Protein AF-A0A0F9S4P2-F1 (afdb_monomer_lite)

pLDDT: mean 74.53, std 22.03, range [24.47, 94.19]

Radius of gyration: 30.93 Å; chains: 1; bounding box: 68×86×77 Å

Organism: NCBI:txid412755

Structure (mmCIF, N/CA/C/O backbone):
data_AF-A0A0F9S4P2-F1
#
_entry.id   AF-A0A0F9S4P2-F1
#
loop_
_atom_site.group_PDB
_atom_site.id
_atom_site.type_symbol
_atom_site.label_atom_id
_atom_site.label_alt_id
_atom_site.label_comp_id
_atom_site.label_asym_id
_atom_site.label_entity_id
_atom_site.label_seq_id
_atom_site.pdbx_PDB_ins_code
_atom_site.Cartn_x
_atom_site.Cartn_y
_atom_site.Cartn_z
_atom_site.occupancy
_atom_site.B_iso_or_equiv
_atom_site.auth_seq_id
_atom_site.auth_comp_id
_atom_site.auth_asym_id
_atom_site.auth_atom_id
_atom_site.pdbx_PDB_model_num
ATOM 1 N N . MET A 1 1 ? 33.472 -1.810 -22.683 1.00 76.12 1 MET A N 1
ATOM 2 C CA . MET A 1 1 ? 32.421 -2.335 -21.795 1.00 76.12 1 MET A CA 1
ATOM 3 C C . MET A 1 1 ? 33.028 -3.253 -20.752 1.00 76.12 1 MET A C 1
ATOM 5 O O . MET A 1 1 ? 33.961 -3.976 -21.086 1.00 76.12 1 MET A O 1
ATOM 9 N N . THR A 1 2 ? 32.524 -3.208 -19.521 1.00 87.00 2 THR A N 1
ATOM 10 C CA . THR A 1 2 ? 32.837 -4.151 -18.434 1.00 87.00 2 THR A CA 1
ATOM 11 C C . THR A 1 2 ? 31.819 -5.300 -18.399 1.00 87.00 2 THR A C 1
ATOM 13 O O . THR A 1 2 ? 30.778 -5.218 -19.050 1.00 87.00 2 THR A O 1
ATOM 16 N N . LEU A 1 3 ? 32.103 -6.370 -17.644 1.00 87.19 3 LEU A N 1
ATOM 17 C CA . LEU A 1 3 ? 31.166 -7.489 -17.455 1.00 87.19 3 LEU A CA 1
ATOM 18 C C . LEU A 1 3 ? 29.847 -7.018 -16.828 1.00 87.19 3 LEU A C 1
ATOM 20 O O . LEU A 1 3 ? 28.785 -7.348 -17.340 1.00 87.19 3 LEU A O 1
ATOM 24 N N . ASP A 1 4 ? 29.919 -6.175 -15.798 1.00 86.31 4 ASP A N 1
ATOM 25 C CA . ASP A 1 4 ? 28.733 -5.638 -15.118 1.00 86.31 4 ASP A CA 1
ATOM 26 C C . ASP A 1 4 ? 27.837 -4.823 -16.057 1.00 86.31 4 ASP A C 1
ATOM 28 O O . ASP A 1 4 ? 26.616 -4.851 -15.946 1.00 86.31 4 ASP A O 1
ATOM 32 N N . GLN A 1 5 ? 28.433 -4.127 -17.030 1.00 86.75 5 GLN A N 1
ATOM 33 C CA . GLN A 1 5 ? 27.669 -3.424 -18.058 1.00 86.75 5 GLN A CA 1
ATOM 34 C C . GLN A 1 5 ? 26.965 -4.399 -19.005 1.00 86.75 5 GLN A C 1
ATOM 36 O O . GLN A 1 5 ? 25.840 -4.123 -19.390 1.00 86.75 5 GLN A O 1
ATOM 41 N N . LEU A 1 6 ? 27.588 -5.525 -19.371 1.00 87.31 6 LEU A N 1
ATOM 42 C CA . LEU A 1 6 ? 26.953 -6.550 -20.210 1.00 87.31 6 LEU A CA 1
ATOM 43 C C . LEU A 1 6 ? 25.830 -7.286 -19.470 1.00 87.31 6 LEU A C 1
ATOM 45 O O . LEU A 1 6 ? 24.792 -7.538 -20.072 1.00 87.31 6 LEU A O 1
ATOM 49 N N . MET A 1 7 ? 26.009 -7.579 -18.177 1.00 87.62 7 MET A N 1
ATOM 50 C CA . MET A 1 7 ? 24.949 -8.156 -17.339 1.00 87.62 7 MET A CA 1
ATOM 51 C C . MET A 1 7 ? 23.752 -7.202 -17.230 1.00 87.62 7 MET A C 1
ATOM 53 O O . MET A 1 7 ? 22.616 -7.627 -17.361 1.00 87.62 7 MET A O 1
ATOM 57 N N . ALA A 1 8 ? 23.975 -5.889 -17.123 1.00 85.25 8 ALA A N 1
ATOM 58 C CA . ALA A 1 8 ? 22.871 -4.925 -17.133 1.00 85.25 8 ALA A CA 1
ATOM 59 C C . ALA A 1 8 ? 22.010 -4.976 -18.414 1.00 85.25 8 ALA A C 1
ATOM 61 O O . ALA A 1 8 ? 20.816 -4.697 -18.347 1.00 85.25 8 ALA A O 1
ATOM 62 N N . PHE A 1 9 ? 22.577 -5.352 -19.569 1.00 85.88 9 PHE A N 1
ATOM 63 C CA . PHE A 1 9 ? 21.808 -5.512 -20.811 1.00 85.88 9 PHE A CA 1
ATOM 64 C C . PHE A 1 9 ? 20.901 -6.745 -20.817 1.00 85.88 9 PHE A C 1
ATOM 66 O O . PHE A 1 9 ? 19.952 -6.772 -21.596 1.00 85.88 9 PHE A O 1
ATOM 73 N N . THR A 1 10 ? 21.139 -7.740 -19.957 1.00 85.50 10 THR A N 1
ATOM 74 C CA . THR A 1 10 ? 20.284 -8.936 -19.894 1.00 85.50 10 THR A CA 1
ATOM 75 C C . THR A 1 10 ? 18.976 -8.704 -19.148 1.00 85.50 10 THR A C 1
ATOM 77 O O . THR A 1 10 ? 18.113 -9.571 -19.206 1.00 85.50 10 THR A O 1
ATOM 80 N N . VAL A 1 11 ? 18.811 -7.547 -18.493 1.00 83.50 11 VAL A N 1
ATOM 81 C CA . VAL A 1 11 ? 17.568 -7.175 -17.801 1.00 83.50 11 VAL A CA 1
ATOM 82 C C . VAL A 1 11 ? 16.386 -7.122 -18.758 1.00 83.50 11 VAL A C 1
ATOM 84 O O . VAL A 1 11 ? 15.309 -7.556 -18.380 1.00 83.50 11 VAL A O 1
ATOM 87 N N . ASN A 1 12 ? 16.583 -6.613 -19.979 1.00 81.75 12 ASN A N 1
ATOM 88 C CA . ASN A 1 12 ? 15.526 -6.502 -20.980 1.00 81.75 12 ASN A CA 1
ATOM 89 C C . ASN A 1 12 ? 15.834 -7.388 -22.196 1.00 81.75 12 ASN A C 1
ATOM 91 O O . ASN A 1 12 ? 16.864 -7.155 -22.832 1.00 81.75 12 ASN A O 1
ATOM 95 N N . PRO A 1 13 ? 14.997 -8.392 -22.537 1.00 80.69 13 PRO A N 1
ATOM 96 C CA . PRO A 1 13 ? 15.234 -9.282 -23.671 1.00 80.69 13 PRO A CA 1
ATOM 97 C C . PRO A 1 13 ? 14.952 -8.633 -25.038 1.00 80.69 13 PRO A C 1
ATOM 99 O O . PRO A 1 13 ? 15.290 -9.228 -26.063 1.00 80.69 13 PRO A O 1
ATOM 102 N N . ASP A 1 14 ? 14.360 -7.434 -25.088 1.00 85.00 14 ASP A N 1
ATOM 103 C CA . ASP A 1 14 ? 14.103 -6.701 -26.328 1.00 85.00 14 ASP A CA 1
ATOM 104 C C . ASP A 1 14 ? 15.403 -6.157 -26.943 1.00 85.00 14 ASP A C 1
ATOM 106 O O . ASP A 1 14 ? 15.983 -5.155 -26.512 1.00 85.00 14 ASP A O 1
ATOM 110 N N . HIS A 1 15 ? 15.839 -6.811 -28.018 1.00 85.44 15 HIS A N 1
ATOM 111 C CA . HIS A 1 15 ? 17.026 -6.427 -28.770 1.00 85.44 15 HIS A CA 1
ATOM 112 C C . HIS A 1 15 ? 16.947 -5.029 -29.400 1.00 85.44 15 HIS A C 1
ATOM 114 O O . HIS A 1 15 ? 17.989 -4.384 -29.546 1.00 85.44 15 HIS A O 1
ATOM 120 N N . GLU A 1 16 ? 15.761 -4.533 -29.770 1.00 87.38 16 GLU A N 1
ATOM 121 C CA . GLU A 1 16 ? 15.627 -3.175 -30.310 1.00 87.38 16 GLU A CA 1
ATOM 122 C C . GLU A 1 16 ? 15.887 -2.141 -29.214 1.00 87.38 16 GLU A C 1
ATOM 124 O O . GLU A 1 16 ? 16.680 -1.213 -29.416 1.00 87.38 16 GLU A O 1
ATOM 129 N N . ARG A 1 17 ? 15.309 -2.339 -28.022 1.00 86.06 17 ARG A N 1
ATOM 130 C CA . ARG A 1 17 ? 15.568 -1.488 -26.853 1.00 86.06 17 ARG A CA 1
ATOM 131 C C . ARG A 1 17 ? 17.031 -1.554 -26.415 1.00 86.06 17 ARG A C 1
ATOM 133 O O . ARG A 1 17 ? 17.641 -0.509 -26.182 1.00 86.06 17 ARG A O 1
ATOM 140 N N . GLN A 1 18 ? 17.634 -2.747 -26.387 1.00 88.31 18 GLN A N 1
ATOM 141 C CA . GLN A 1 18 ? 19.068 -2.920 -26.116 1.00 88.31 18 GLN A CA 1
ATOM 142 C C . GLN A 1 18 ? 19.935 -2.121 -27.102 1.00 88.31 18 GLN A C 1
ATOM 144 O O . GLN A 1 18 ? 20.856 -1.418 -26.685 1.00 88.31 18 GLN A O 1
ATOM 149 N N . ALA A 1 19 ? 19.637 -2.180 -28.404 1.00 89.81 19 ALA A N 1
ATOM 150 C CA . ALA A 1 19 ? 20.385 -1.441 -29.417 1.00 89.81 19 ALA A CA 1
ATOM 151 C C . ALA A 1 19 ? 20.240 0.081 -29.252 1.00 89.81 19 ALA A C 1
ATOM 153 O O . ALA A 1 19 ? 21.231 0.802 -29.363 1.00 89.81 19 ALA A O 1
ATOM 154 N N . GLN A 1 20 ? 19.039 0.573 -28.933 1.00 87.94 20 GLN A N 1
ATOM 155 C CA . GLN A 1 20 ? 18.797 1.996 -28.669 1.00 87.94 20 GLN A CA 1
ATOM 156 C C . GLN A 1 20 ? 19.591 2.500 -27.458 1.00 87.94 20 GLN A C 1
ATOM 158 O O . GLN A 1 20 ? 20.262 3.530 -27.542 1.00 87.94 20 GLN A O 1
ATOM 163 N N . VAL A 1 21 ? 19.552 1.765 -26.340 1.00 87.81 21 VAL A N 1
ATOM 164 C CA . VAL A 1 21 ? 20.305 2.128 -25.130 1.00 87.81 21 VAL A CA 1
ATOM 165 C C . VAL A 1 21 ? 21.806 2.061 -25.396 1.00 87.81 21 VAL A C 1
ATOM 167 O O . VAL A 1 21 ? 22.534 2.969 -25.000 1.00 87.81 21 VAL A O 1
ATOM 170 N N . TRP A 1 22 ? 22.280 1.046 -26.123 1.00 88.94 22 TRP A N 1
ATOM 171 C CA . TRP A 1 22 ? 23.679 0.948 -26.541 1.00 88.94 22 TRP A CA 1
ATOM 172 C C . TRP A 1 22 ? 24.125 2.158 -27.371 1.00 88.94 22 TRP A C 1
ATOM 174 O O . TRP A 1 22 ? 25.152 2.765 -27.068 1.00 88.94 22 TRP A O 1
ATOM 184 N N . GLU A 1 23 ? 23.340 2.551 -28.374 1.00 89.31 23 GLU A N 1
ATOM 185 C CA . GLU A 1 23 ? 23.621 3.720 -29.212 1.00 89.31 23 GLU A CA 1
ATOM 186 C C . GLU A 1 23 ? 23.662 5.027 -28.407 1.00 89.31 23 GLU A C 1
ATOM 188 O O . GLU A 1 23 ? 24.475 5.898 -28.713 1.00 89.31 23 GLU A O 1
ATOM 193 N N . ALA A 1 24 ? 22.857 5.149 -27.347 1.00 86.06 24 ALA A N 1
ATOM 194 C CA . ALA A 1 24 ? 22.872 6.309 -26.458 1.00 86.06 24 ALA A CA 1
ATOM 195 C C . ALA A 1 24 ? 24.122 6.373 -25.558 1.00 86.06 24 ALA A C 1
ATOM 197 O O . ALA A 1 24 ? 24.588 7.463 -25.220 1.00 86.06 24 ALA A O 1
ATOM 198 N N . ILE A 1 25 ? 24.682 5.223 -25.162 1.00 87.81 25 ILE A N 1
ATOM 199 C CA . ILE A 1 25 ? 25.779 5.161 -24.181 1.00 87.81 25 ILE A CA 1
ATOM 200 C C . ILE A 1 25 ? 27.156 4.881 -24.792 1.00 87.81 25 ILE A C 1
ATOM 202 O O . ILE A 1 25 ? 28.154 5.047 -24.093 1.00 87.81 25 ILE A O 1
ATOM 206 N N . LYS A 1 26 ? 27.248 4.459 -26.060 1.00 84.12 26 LYS A N 1
ATOM 207 C CA . LYS A 1 26 ? 28.511 4.019 -26.689 1.00 84.12 26 LYS A CA 1
ATOM 208 C C . LYS A 1 26 ? 29.616 5.080 -26.695 1.00 84.12 26 LYS A C 1
ATOM 210 O O . LYS A 1 26 ? 30.789 4.729 -26.596 1.00 84.12 26 LYS A O 1
ATOM 215 N N . ASP A 1 27 ? 29.240 6.356 -26.775 1.00 83.12 27 ASP A N 1
ATOM 216 C CA . ASP A 1 27 ? 30.170 7.494 -26.796 1.00 83.12 27 ASP A CA 1
ATOM 217 C C . ASP A 1 27 ? 30.435 8.058 -25.385 1.00 83.12 27 ASP A C 1
ATOM 219 O O . ASP A 1 27 ? 31.232 8.980 -25.205 1.00 83.12 27 ASP A O 1
ATOM 223 N N . SER A 1 28 ? 29.783 7.497 -24.360 1.00 79.19 28 SER A N 1
ATOM 224 C CA . SER A 1 28 ? 29.941 7.900 -22.964 1.00 79.19 28 SER A CA 1
ATOM 225 C C . SER A 1 28 ? 31.067 7.115 -22.289 1.00 79.19 28 SER A C 1
ATOM 227 O O . SER A 1 28 ? 31.087 5.887 -22.272 1.00 79.19 28 SER A O 1
ATOM 229 N N . TYR A 1 29 ? 32.008 7.828 -21.669 1.00 67.25 29 TYR A N 1
ATOM 230 C CA . TYR A 1 29 ? 33.194 7.223 -21.045 1.00 67.25 29 TYR A CA 1
ATOM 231 C C . TYR A 1 29 ? 32.935 6.584 -19.667 1.00 67.25 29 TYR A C 1
ATOM 233 O O . TYR A 1 29 ? 33.796 5.867 -19.162 1.00 67.25 29 TYR A O 1
ATOM 241 N N . SER A 1 30 ? 31.780 6.838 -19.043 1.00 64.44 30 SER A N 1
ATOM 242 C CA . SER A 1 30 ? 31.456 6.355 -17.694 1.00 64.44 30 SER A CA 1
ATOM 243 C C . SER A 1 30 ? 29.954 6.115 -17.524 1.00 64.44 30 SER A C 1
ATOM 245 O O . SER A 1 30 ? 29.260 6.920 -16.905 1.00 64.44 30 SER A O 1
ATOM 247 N N . THR A 1 31 ? 29.460 4.989 -18.034 1.00 81.56 31 THR A N 1
ATOM 248 C CA . THR A 1 31 ? 28.071 4.560 -17.812 1.00 81.56 31 THR A CA 1
ATOM 249 C C . THR A 1 31 ? 28.042 3.486 -16.736 1.00 81.56 31 THR A C 1
ATOM 251 O O . THR A 1 31 ? 28.618 2.409 -16.905 1.00 81.56 31 THR A O 1
ATOM 254 N N . GLN A 1 32 ? 27.406 3.775 -15.606 1.00 87.25 32 GLN A N 1
ATOM 255 C CA . GLN A 1 32 ? 27.303 2.807 -14.515 1.00 87.25 32 GLN A CA 1
ATOM 256 C C . GLN A 1 32 ? 26.249 1.734 -14.854 1.00 87.25 32 GLN A C 1
ATOM 258 O O . GLN A 1 32 ? 25.233 2.078 -15.459 1.00 87.25 32 GLN A O 1
ATOM 263 N N . PRO A 1 33 ? 26.426 0.462 -14.444 1.00 85.81 33 PRO A N 1
ATOM 264 C CA . PRO A 1 33 ? 25.456 -0.610 -14.707 1.00 85.81 33 PRO A CA 1
ATOM 265 C C . PRO A 1 33 ? 24.016 -0.260 -14.301 1.00 85.81 33 PRO A C 1
ATOM 267 O O . PRO A 1 33 ? 23.086 -0.491 -15.066 1.00 85.81 33 PRO A O 1
ATOM 270 N N . TYR A 1 34 ? 23.828 0.402 -13.154 1.00 83.94 34 TYR A N 1
ATOM 271 C CA . TYR A 1 34 ? 22.517 0.894 -12.708 1.00 83.94 34 TYR A CA 1
ATOM 272 C C . TYR A 1 34 ? 21.840 1.837 -13.719 1.00 83.94 34 TYR A C 1
ATOM 274 O O . TYR A 1 34 ? 20.634 1.750 -13.934 1.00 83.94 34 TYR A O 1
ATOM 282 N N . GLN A 1 35 ? 22.603 2.715 -14.378 1.00 85.38 35 GLN A N 1
ATOM 283 C CA . GLN A 1 35 ? 22.052 3.630 -15.382 1.00 85.38 35 GLN A CA 1
ATOM 284 C C . GLN A 1 35 ? 21.592 2.883 -16.636 1.00 85.38 35 GLN A C 1
ATOM 286 O O . GLN A 1 35 ? 20.553 3.224 -17.190 1.00 85.38 35 GLN A O 1
ATOM 291 N N . ILE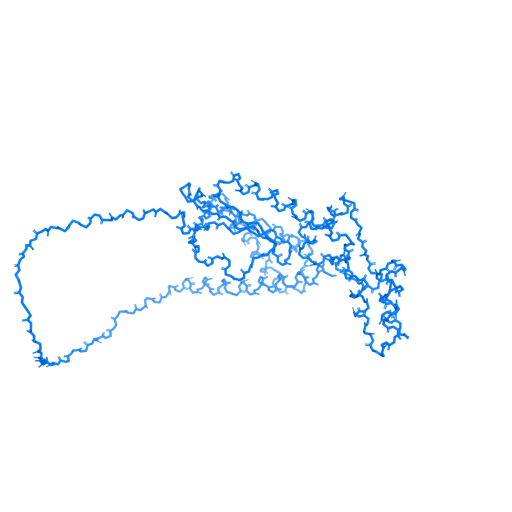 A 1 36 ? 22.337 1.853 -17.051 1.00 86.56 36 ILE A N 1
ATOM 292 C CA . ILE A 1 36 ? 21.968 0.993 -18.185 1.00 86.56 36 ILE A CA 1
ATOM 293 C C . ILE A 1 36 ? 20.650 0.280 -17.880 1.00 86.56 36 ILE A C 1
ATOM 295 O O . ILE A 1 36 ? 19.732 0.338 -18.691 1.00 86.56 36 ILE A O 1
ATOM 299 N N . ARG A 1 37 ? 20.524 -0.309 -16.683 1.00 86.12 37 ARG A N 1
ATOM 300 C CA . ARG A 1 37 ? 19.283 -0.968 -16.247 1.00 86.12 37 ARG A CA 1
ATOM 301 C C . ARG A 1 37 ? 18.104 -0.005 -16.247 1.00 86.12 37 ARG A C 1
ATOM 303 O O . ARG A 1 37 ? 17.109 -0.280 -16.900 1.00 86.12 37 ARG A O 1
ATOM 310 N N . ARG A 1 38 ? 18.265 1.173 -15.637 1.00 84.00 38 ARG A N 1
ATOM 311 C CA . ARG A 1 38 ? 17.228 2.214 -15.626 1.00 84.00 38 ARG A CA 1
ATOM 312 C C . ARG A 1 38 ? 16.781 2.628 -17.033 1.00 84.00 38 ARG A C 1
ATOM 314 O O . ARG A 1 38 ? 15.596 2.846 -17.235 1.00 84.00 38 ARG A O 1
ATOM 321 N N . MET A 1 39 ? 17.704 2.754 -17.988 1.00 85.25 39 MET A N 1
ATOM 322 C CA . MET A 1 39 ? 17.369 3.090 -19.381 1.00 85.25 39 MET A CA 1
ATOM 323 C C . MET A 1 39 ? 16.636 1.954 -20.105 1.00 85.25 39 MET A C 1
ATOM 325 O O . MET A 1 39 ? 15.812 2.217 -20.973 1.00 85.25 39 MET A O 1
ATOM 329 N N . LEU A 1 40 ? 16.935 0.697 -19.769 1.00 84.38 40 LEU A N 1
ATOM 330 C CA . LEU A 1 40 ? 16.288 -0.478 -20.360 1.00 84.38 40 LEU A CA 1
ATOM 331 C C . LEU A 1 40 ? 14.906 -0.767 -19.765 1.00 84.38 40 LEU A C 1
ATOM 333 O O . LEU A 1 40 ? 14.091 -1.397 -20.435 1.00 84.38 40 LEU A O 1
ATOM 337 N N . THR A 1 41 ? 14.643 -0.317 -18.537 1.00 83.31 41 THR A N 1
ATOM 338 C CA . THR A 1 41 ? 13.380 -0.530 -17.812 1.00 83.31 41 THR A CA 1
ATOM 339 C C . THR A 1 41 ? 12.565 0.754 -17.643 1.00 83.31 41 THR A C 1
ATOM 341 O O . THR A 1 41 ? 11.688 0.802 -16.790 1.00 83.31 41 THR A O 1
ATOM 344 N N . GLU A 1 42 ? 12.864 1.816 -18.395 1.00 80.81 42 GLU A N 1
ATOM 345 C CA . GLU A 1 42 ? 12.175 3.113 -18.271 1.00 80.81 42 GLU A CA 1
ATOM 346 C C . GLU A 1 42 ? 10.672 3.007 -18.573 1.00 80.81 42 GLU A C 1
ATOM 348 O O . GLU A 1 42 ? 9.864 3.689 -17.949 1.00 80.81 42 GLU A O 1
ATOM 353 N N . ASP A 1 43 ? 10.310 2.100 -19.480 1.00 80.25 43 ASP A N 1
ATOM 354 C CA . ASP A 1 43 ? 8.932 1.836 -19.897 1.00 80.25 43 ASP A CA 1
ATOM 355 C C . ASP A 1 43 ? 8.274 0.702 -19.089 1.00 80.25 43 ASP A C 1
ATOM 357 O O . ASP A 1 43 ? 7.205 0.227 -19.459 1.00 80.25 43 ASP A O 1
ATOM 361 N N . ALA A 1 44 ? 8.897 0.262 -17.990 1.00 85.50 44 ALA A N 1
ATOM 362 C CA . ALA A 1 44 ? 8.405 -0.817 -17.141 1.00 85.50 44 ALA A CA 1
ATOM 363 C C . ALA A 1 44 ? 8.260 -0.368 -15.678 1.00 85.50 44 ALA A C 1
ATOM 365 O O . ALA A 1 44 ? 8.993 0.492 -15.187 1.00 85.50 44 ALA A O 1
ATOM 366 N N . VAL A 1 45 ? 7.316 -0.972 -14.955 1.00 85.88 45 VAL A N 1
ATOM 367 C CA . VAL A 1 45 ? 7.077 -0.704 -13.528 1.00 85.88 45 VAL A CA 1
ATOM 368 C C . VAL A 1 45 ? 7.771 -1.768 -12.691 1.00 85.88 45 VAL A C 1
ATOM 370 O O . VAL A 1 45 ? 7.598 -2.952 -12.942 1.00 85.88 45 VAL A O 1
ATOM 373 N N . GLN A 1 46 ? 8.545 -1.381 -11.682 1.00 87.75 46 GLN A N 1
ATOM 374 C CA . GLN A 1 46 ? 9.154 -2.357 -10.777 1.00 87.75 46 GLN A CA 1
ATOM 375 C C . GLN A 1 46 ? 8.077 -3.024 -9.906 1.00 87.75 46 GLN A C 1
ATOM 377 O O . GLN A 1 46 ? 7.132 -2.363 -9.486 1.00 87.75 46 GLN A O 1
ATOM 382 N N . ALA A 1 47 ? 8.216 -4.309 -9.589 1.00 87.62 47 ALA A N 1
ATOM 383 C CA . ALA A 1 47 ? 7.265 -5.026 -8.736 1.00 87.62 47 ALA A CA 1
ATOM 384 C C . ALA A 1 47 ? 7.174 -4.460 -7.306 1.00 87.62 47 ALA A C 1
ATOM 386 O O . ALA A 1 47 ? 6.154 -4.619 -6.640 1.00 87.62 47 ALA A O 1
ATOM 387 N N . SER A 1 48 ? 8.210 -3.747 -6.858 1.00 85.88 48 SER A N 1
ATOM 388 C CA . SER A 1 48 ? 8.231 -2.996 -5.601 1.00 85.88 48 SER A CA 1
ATOM 389 C C . SER A 1 48 ? 7.504 -1.643 -5.657 1.00 85.88 48 SER A C 1
ATOM 391 O O . SER A 1 48 ? 7.355 -0.994 -4.623 1.00 85.88 48 SER A O 1
ATOM 393 N N . ASP A 1 49 ? 7.051 -1.188 -6.832 1.00 89.81 49 ASP A N 1
ATOM 394 C CA . ASP A 1 49 ? 6.199 -0.001 -6.955 1.00 89.81 49 ASP A CA 1
ATOM 395 C C . ASP A 1 49 ? 4.861 -0.272 -6.256 1.00 89.81 49 ASP A C 1
ATOM 397 O O . ASP A 1 49 ? 4.245 -1.327 -6.434 1.00 89.81 49 ASP A O 1
ATOM 401 N N . LYS A 1 50 ? 4.372 0.710 -5.497 1.00 90.75 50 LYS A N 1
ATOM 402 C CA . LYS A 1 50 ? 3.107 0.601 -4.766 1.00 90.75 50 LYS A CA 1
ATOM 403 C C . LYS A 1 50 ? 1.918 0.219 -5.652 1.00 90.75 50 LYS A C 1
ATOM 405 O O . LYS A 1 50 ? 0.999 -0.433 -5.176 1.00 90.75 50 LYS A O 1
ATOM 410 N N . ARG A 1 51 ? 1.923 0.592 -6.938 1.00 91.44 51 ARG A N 1
ATOM 411 C CA . ARG A 1 51 ? 0.886 0.198 -7.907 1.00 91.44 51 ARG A CA 1
ATOM 412 C C . ARG A 1 51 ? 0.923 -1.299 -8.192 1.00 91.44 51 ARG A C 1
ATOM 414 O O . ARG A 1 51 ? -0.123 -1.942 -8.195 1.00 91.44 51 ARG A O 1
ATOM 421 N N . ALA A 1 52 ? 2.120 -1.846 -8.403 1.00 90.75 52 ALA A N 1
ATOM 422 C CA . ALA A 1 52 ? 2.317 -3.270 -8.655 1.00 90.75 52 ALA A CA 1
ATOM 423 C C . ALA A 1 52 ? 1.987 -4.101 -7.407 1.00 90.75 52 ALA A C 1
ATOM 425 O O . ALA A 1 52 ? 1.309 -5.119 -7.516 1.00 90.75 52 ALA A O 1
ATOM 426 N N . GLN A 1 53 ? 2.379 -3.624 -6.223 1.00 91.62 53 GLN A N 1
ATOM 427 C CA . GLN A 1 53 ? 2.020 -4.244 -4.944 1.00 91.62 53 GLN A CA 1
ATOM 428 C C . GLN A 1 53 ? 0.510 -4.197 -4.679 1.00 91.62 53 GLN A C 1
ATOM 430 O O . GLN A 1 53 ? -0.064 -5.189 -4.241 1.00 91.62 53 GLN A O 1
ATOM 435 N N . PHE A 1 54 ? -0.148 -3.078 -4.999 1.00 92.06 54 PHE A N 1
ATOM 436 C CA . PHE A 1 54 ? -1.589 -2.922 -4.807 1.00 92.06 54 PHE A CA 1
ATOM 437 C C . PHE A 1 54 ? -2.413 -3.847 -5.694 1.00 92.06 54 PHE A C 1
ATOM 439 O O . PHE A 1 54 ? -3.394 -4.417 -5.224 1.00 92.06 54 PHE A O 1
ATOM 446 N N . ILE A 1 55 ? -2.038 -4.028 -6.961 1.00 91.94 55 ILE A N 1
ATOM 447 C CA . ILE A 1 55 ? -2.718 -4.988 -7.844 1.00 91.94 55 ILE A CA 1
ATOM 448 C C . ILE A 1 55 ? -2.353 -6.426 -7.462 1.00 91.94 55 ILE A C 1
ATOM 450 O O . ILE A 1 55 ? -3.223 -7.294 -7.435 1.00 91.94 55 ILE A O 1
ATOM 454 N N . GLY A 1 56 ? -1.079 -6.659 -7.146 1.00 90.62 56 GLY A N 1
ATOM 455 C CA . GLY A 1 56 ? -0.478 -7.982 -7.051 1.00 90.62 56 GLY A CA 1
ATOM 456 C C . GLY A 1 56 ? 0.044 -8.466 -8.408 1.00 90.62 56 GLY A C 1
ATOM 457 O O . GLY A 1 56 ? -0.549 -8.219 -9.460 1.00 90.62 56 GLY A O 1
ATOM 458 N N . ILE A 1 57 ? 1.172 -9.183 -8.393 1.00 89.69 57 ILE A N 1
ATOM 459 C CA . ILE A 1 57 ? 1.817 -9.688 -9.617 1.00 89.69 57 ILE A CA 1
ATOM 460 C C . ILE A 1 57 ? 0.917 -10.709 -10.324 1.00 89.69 57 ILE A C 1
ATOM 462 O O . ILE A 1 57 ? 0.787 -10.668 -11.547 1.00 89.69 57 ILE A O 1
ATOM 466 N N . ASP A 1 58 ? 0.263 -11.586 -9.561 1.00 88.56 58 ASP A N 1
ATOM 467 C CA . ASP A 1 58 ? -0.584 -12.646 -10.110 1.00 88.56 58 ASP A CA 1
ATOM 468 C C . ASP A 1 58 ? -1.777 -12.072 -10.885 1.00 88.56 58 ASP A C 1
ATOM 470 O O . ASP A 1 58 ? -1.997 -12.448 -12.034 1.00 88.56 58 ASP A O 1
ATOM 474 N N . ALA A 1 59 ? -2.471 -11.075 -10.325 1.00 89.31 59 ALA A N 1
ATOM 475 C CA . ALA A 1 59 ? -3.594 -10.411 -10.989 1.00 89.31 59 ALA A CA 1
ATOM 476 C C . ALA A 1 59 ? -3.169 -9.688 -12.282 1.00 89.31 59 ALA A C 1
ATOM 478 O O . ALA A 1 59 ? -3.883 -9.715 -13.285 1.00 89.31 59 ALA A O 1
ATOM 479 N N . TYR A 1 60 ? -1.977 -9.083 -12.300 1.00 91.44 60 TYR A N 1
ATOM 480 C CA . TYR A 1 60 ? -1.430 -8.476 -13.515 1.00 91.44 60 TYR A CA 1
ATOM 481 C C . TYR A 1 60 ? -1.131 -9.523 -14.602 1.00 91.44 60 TYR A C 1
ATOM 483 O O . TYR A 1 60 ? -1.435 -9.293 -15.774 1.00 91.44 60 TYR A O 1
ATOM 491 N N . VAL A 1 61 ? -0.583 -10.684 -14.234 1.00 90.38 61 VAL A N 1
ATOM 492 C CA . VAL A 1 61 ? -0.329 -11.790 -15.174 1.00 90.38 61 VAL A CA 1
ATOM 493 C C . VAL A 1 61 ? -1.638 -12.391 -15.694 1.00 90.38 61 VAL A C 1
ATOM 495 O O . VAL A 1 61 ? -1.756 -12.653 -16.892 1.00 90.38 61 VAL A O 1
ATOM 498 N N . GLU A 1 62 ? -2.647 -12.560 -14.837 1.00 91.00 62 GLU A N 1
ATOM 499 C CA . GLU A 1 62 ? -3.983 -13.034 -15.227 1.00 91.00 62 GLU A CA 1
ATOM 500 C C . GLU A 1 62 ? -4.672 -12.092 -16.222 1.00 91.00 62 GLU A C 1
ATOM 502 O O . GLU A 1 62 ? -5.320 -12.549 -17.166 1.00 91.00 62 GLU A O 1
ATOM 507 N N . ALA A 1 63 ? -4.456 -10.783 -16.082 1.00 88.75 63 ALA A N 1
ATOM 508 C CA . ALA A 1 63 ? -4.918 -9.773 -17.030 1.00 88.75 63 ALA A CA 1
ATOM 509 C C . ALA A 1 63 ? -4.122 -9.750 -18.357 1.00 88.75 63 ALA A C 1
ATOM 511 O O . ALA A 1 63 ? -4.369 -8.905 -19.221 1.00 88.75 63 ALA A O 1
ATOM 512 N N . GLY A 1 64 ? -3.174 -10.676 -18.546 1.00 88.19 64 GLY A N 1
ATOM 513 C CA . GLY A 1 64 ? -2.340 -10.794 -19.744 1.00 88.19 64 GLY A CA 1
ATOM 514 C C . GLY A 1 64 ? -1.059 -9.957 -19.703 1.00 88.19 64 GLY A C 1
ATOM 515 O O . GLY A 1 64 ? -0.425 -9.750 -20.739 1.00 88.19 64 GLY A O 1
ATOM 516 N N . GLY A 1 65 ? -0.680 -9.458 -18.527 1.00 88.69 65 GLY A N 1
ATOM 517 C CA . GLY A 1 65 ? 0.560 -8.732 -18.306 1.00 88.69 65 GLY A CA 1
ATOM 518 C C . GLY A 1 65 ? 1.791 -9.633 -18.372 1.00 88.69 65 GLY A C 1
ATOM 519 O O . GLY A 1 65 ? 1.771 -10.789 -17.954 1.00 88.69 65 GLY A O 1
ATOM 520 N N . THR A 1 66 ? 2.892 -9.092 -18.896 1.00 88.38 66 THR A N 1
ATOM 521 C CA . THR A 1 66 ? 4.192 -9.779 -18.920 1.00 88.38 66 THR A CA 1
ATOM 522 C C . THR A 1 66 ? 5.111 -9.188 -17.861 1.00 88.38 66 THR A C 1
ATOM 524 O O . THR A 1 66 ? 5.209 -7.962 -17.728 1.00 88.38 66 THR A O 1
ATOM 527 N N . VAL A 1 67 ? 5.740 -10.076 -17.087 1.00 88.19 67 VAL A N 1
ATOM 528 C CA . VAL A 1 67 ? 6.708 -9.739 -16.041 1.00 88.19 67 VAL A CA 1
ATOM 529 C C . VAL A 1 67 ? 8.080 -10.225 -16.478 1.00 88.19 67 VAL A C 1
ATOM 531 O O . VAL A 1 67 ? 8.288 -11.407 -16.756 1.00 88.19 67 VAL A O 1
ATOM 534 N N . MET A 1 68 ? 9.014 -9.294 -16.509 1.00 86.12 68 MET A N 1
ATOM 535 C CA . MET A 1 68 ? 10.408 -9.491 -16.848 1.00 86.12 68 MET A CA 1
ATOM 536 C C . MET A 1 68 ? 11.228 -9.637 -15.566 1.00 86.12 68 MET A C 1
ATOM 538 O O . MET A 1 68 ? 10.993 -8.916 -14.600 1.00 86.12 68 MET A O 1
ATOM 542 N N . ARG A 1 69 ? 12.188 -10.565 -15.539 1.00 83.62 69 ARG A N 1
ATOM 543 C CA . ARG A 1 69 ? 13.034 -10.835 -14.364 1.00 83.62 69 ARG A CA 1
ATOM 544 C C . ARG A 1 69 ? 14.505 -10.807 -14.753 1.00 83.62 69 ARG A C 1
ATOM 546 O O . ARG A 1 69 ? 14.868 -11.373 -15.785 1.00 83.62 69 ARG A O 1
ATOM 553 N N . ASP A 1 70 ? 15.337 -10.168 -13.933 1.00 80.12 70 ASP A N 1
ATOM 554 C CA . ASP A 1 70 ? 16.791 -10.158 -14.130 1.00 80.12 70 ASP A CA 1
ATOM 555 C C . ASP A 1 70 ? 17.361 -11.511 -13.689 1.00 80.12 70 ASP A C 1
ATOM 557 O O . ASP A 1 70 ? 17.034 -12.035 -12.628 1.00 80.12 70 ASP A O 1
ATOM 561 N N . LEU A 1 71 ? 18.219 -12.093 -14.523 1.00 76.69 71 LEU A N 1
ATOM 562 C CA . LEU A 1 71 ? 18.851 -13.382 -14.265 1.00 76.69 71 LEU A CA 1
ATOM 563 C C . LEU A 1 71 ? 19.959 -13.292 -13.200 1.00 76.69 71 LEU A C 1
ATOM 565 O O . LEU A 1 71 ? 20.330 -14.314 -12.622 1.00 76.69 71 LEU A O 1
ATOM 569 N N . PHE A 1 72 ? 20.521 -12.100 -12.977 1.00 75.31 72 PHE A N 1
ATOM 570 C CA . PHE A 1 72 ? 21.713 -11.905 -12.145 1.00 75.31 72 PHE A CA 1
ATOM 571 C C . PHE A 1 72 ? 21.450 -11.197 -10.808 1.00 75.31 72 PHE A C 1
ATOM 573 O O . PHE A 1 72 ? 22.378 -11.096 -10.004 1.00 75.31 72 PHE A O 1
ATOM 580 N N . GLU A 1 73 ? 20.222 -10.746 -10.539 1.00 69.94 73 GLU A N 1
ATOM 581 C CA . GLU A 1 73 ? 19.822 -10.191 -9.240 1.00 69.94 73 GLU A CA 1
ATOM 582 C C . GLU A 1 73 ? 18.812 -11.102 -8.532 1.00 69.94 73 GLU A C 1
ATOM 584 O O . GLU A 1 73 ? 17.902 -11.654 -9.144 1.00 69.94 73 GLU A O 1
ATOM 589 N N . SER A 1 74 ? 18.998 -11.275 -7.221 1.00 58.69 74 SER A N 1
ATOM 590 C CA . SER A 1 74 ? 17.993 -11.844 -6.321 1.00 58.69 74 SER A CA 1
ATOM 591 C C . SER A 1 74 ? 16.819 -10.867 -6.256 1.00 58.69 74 SER A C 1
ATOM 593 O O . SER A 1 74 ? 16.981 -9.740 -5.791 1.00 58.69 74 SER A O 1
ATOM 595 N N . ASP A 1 75 ? 15.697 -11.278 -6.838 1.00 62.47 75 ASP A N 1
ATOM 596 C CA . ASP A 1 75 ? 14.686 -10.376 -7.383 1.00 62.47 75 ASP A CA 1
ATOM 597 C C . ASP A 1 75 ? 13.695 -9.861 -6.325 1.00 62.47 75 ASP A C 1
ATOM 599 O O . ASP A 1 75 ? 13.135 -10.636 -5.554 1.00 62.47 75 ASP A O 1
ATOM 603 N N . ASP A 1 76 ? 13.390 -8.563 -6.383 1.00 60.44 76 ASP A N 1
ATOM 604 C CA . ASP A 1 76 ? 12.285 -7.905 -5.665 1.00 60.44 76 ASP A CA 1
ATOM 605 C C . ASP A 1 76 ? 10.937 -8.063 -6.403 1.00 60.44 76 ASP A C 1
ATOM 607 O O . ASP A 1 76 ? 10.044 -7.222 -6.296 1.00 60.44 76 ASP A O 1
ATOM 611 N N . GLY A 1 77 ? 10.797 -9.128 -7.200 1.00 68.88 77 GLY A N 1
ATOM 612 C CA . GLY A 1 77 ? 9.584 -9.463 -7.954 1.00 68.88 77 GLY A CA 1
ATOM 613 C C . GLY A 1 77 ? 9.576 -9.073 -9.442 1.00 68.88 77 GLY A C 1
ATOM 614 O O . GLY A 1 77 ? 8.586 -9.362 -10.118 1.00 68.88 77 GLY A O 1
ATOM 615 N N . GLY A 1 78 ? 10.648 -8.485 -9.981 1.00 85.00 78 GLY A N 1
ATOM 616 C CA . GLY A 1 78 ? 10.808 -8.183 -11.409 1.00 85.00 78 GLY A CA 1
ATOM 617 C C . GLY A 1 78 ? 10.217 -6.844 -11.871 1.00 85.00 78 GLY A C 1
ATOM 618 O O . GLY A 1 78 ? 9.961 -5.938 -11.076 1.00 85.00 78 GLY A O 1
ATOM 619 N N . TRP A 1 79 ? 10.010 -6.709 -13.185 1.00 87.19 79 TRP A N 1
ATOM 620 C CA . TRP A 1 79 ? 9.460 -5.521 -13.848 1.00 87.19 79 TRP A CA 1
ATOM 621 C C . TRP A 1 79 ? 8.238 -5.870 -14.703 1.00 87.19 79 TRP A C 1
ATOM 623 O O . TRP A 1 79 ? 8.274 -6.783 -15.522 1.00 87.19 79 TRP A O 1
ATOM 633 N N . LEU A 1 80 ? 7.161 -5.112 -14.544 1.00 90.25 80 LEU A N 1
ATOM 634 C CA . LEU A 1 80 ? 5.925 -5.202 -15.308 1.00 90.25 80 LEU A CA 1
ATOM 635 C C . LEU A 1 80 ? 6.061 -4.342 -16.570 1.00 90.25 80 LEU A C 1
ATOM 637 O O . LEU A 1 80 ? 6.189 -3.122 -16.480 1.00 90.25 80 LEU A O 1
ATOM 641 N N . GLU A 1 81 ? 6.027 -4.968 -17.745 1.00 87.31 81 GLU A N 1
ATOM 642 C CA . GLU A 1 81 ? 6.312 -4.291 -19.022 1.00 87.31 81 GLU A CA 1
ATOM 643 C C . GLU A 1 81 ? 5.211 -3.324 -19.490 1.00 87.31 81 GLU A C 1
ATOM 645 O O . GLU A 1 81 ? 5.480 -2.393 -20.242 1.00 87.31 81 GLU A O 1
ATOM 650 N N . ASN A 1 82 ? 3.957 -3.527 -19.080 1.00 87.88 82 ASN A N 1
ATOM 651 C CA . ASN A 1 82 ? 2.822 -2.763 -19.588 1.00 87.88 82 ASN A CA 1
ATOM 652 C C . ASN A 1 82 ? 2.285 -1.790 -18.532 1.00 87.88 82 ASN A C 1
ATOM 654 O O . ASN A 1 82 ? 1.364 -2.115 -17.781 1.00 87.88 82 ASN A O 1
ATOM 658 N N . ILE A 1 83 ? 2.829 -0.568 -18.521 1.00 88.12 83 ILE A N 1
ATOM 659 C CA . ILE A 1 83 ? 2.391 0.511 -17.615 1.00 88.12 83 ILE A CA 1
ATOM 660 C C . ILE A 1 83 ? 0.897 0.815 -17.794 1.00 88.12 83 ILE A C 1
ATOM 662 O O . ILE A 1 83 ? 0.188 1.011 -16.813 1.00 88.12 83 ILE A O 1
ATOM 666 N N . GLY A 1 84 ? 0.394 0.810 -19.033 1.00 89.38 84 GLY A N 1
ATOM 667 C CA . GLY A 1 84 ? -1.016 1.102 -19.305 1.00 89.38 84 GLY A CA 1
ATOM 668 C C . GLY A 1 84 ? -1.965 0.071 -18.689 1.00 89.38 84 GLY A C 1
ATOM 669 O O . GLY A 1 84 ? -3.016 0.438 -18.170 1.00 89.38 84 GLY A O 1
ATOM 670 N N . LEU A 1 85 ? -1.576 -1.209 -18.698 1.00 90.81 85 LEU A N 1
ATOM 671 C CA . LEU A 1 85 ? -2.316 -2.276 -18.024 1.00 90.81 85 LEU A CA 1
ATOM 672 C C . LEU A 1 85 ? -2.260 -2.116 -16.499 1.00 90.81 85 LEU A C 1
ATOM 674 O O . LEU A 1 85 ? -3.288 -2.267 -15.846 1.00 90.81 85 LEU A O 1
ATOM 678 N N . VAL A 1 86 ? -1.100 -1.750 -15.942 1.00 91.56 86 VAL A N 1
ATOM 679 C CA . VAL A 1 86 ? -0.967 -1.436 -14.508 1.00 91.56 86 VAL A CA 1
ATOM 680 C C . VAL A 1 86 ? -1.911 -0.296 -14.121 1.00 91.56 86 VAL A C 1
ATOM 682 O O . VAL A 1 86 ? -2.732 -0.461 -13.227 1.00 91.56 86 VAL A O 1
ATOM 685 N N . ASP A 1 87 ? -1.866 0.841 -14.811 1.00 91.62 87 ASP A N 1
ATOM 686 C CA . ASP A 1 87 ? -2.697 1.997 -14.458 1.00 91.62 87 ASP A CA 1
ATOM 687 C C . ASP A 1 87 ? -4.203 1.699 -14.604 1.00 91.62 87 ASP A C 1
ATOM 689 O O . ASP A 1 87 ? -5.010 2.161 -13.793 1.00 91.62 87 ASP A O 1
ATOM 693 N N . MET A 1 88 ? -4.588 0.883 -15.593 1.00 93.12 88 MET A N 1
ATOM 694 C CA . MET A 1 88 ? -5.968 0.426 -15.770 1.00 93.12 88 MET A CA 1
ATOM 695 C C . MET A 1 88 ? -6.431 -0.458 -14.604 1.00 93.12 88 MET A C 1
ATOM 697 O O . MET A 1 88 ? -7.475 -0.172 -14.024 1.00 93.12 88 MET A O 1
ATOM 701 N N . LEU A 1 89 ? -5.647 -1.473 -14.225 1.00 93.31 89 LEU A N 1
ATOM 702 C CA . LEU A 1 89 ? -5.980 -2.387 -13.125 1.00 93.31 89 LEU A CA 1
ATOM 703 C C . LEU A 1 89 ? -6.008 -1.678 -11.769 1.00 93.31 89 LEU A C 1
ATOM 705 O O . LEU A 1 89 ? -6.896 -1.934 -10.961 1.00 93.31 89 LEU A O 1
ATOM 709 N N . VAL A 1 90 ? -5.076 -0.748 -11.523 1.00 93.56 90 VAL A N 1
ATOM 710 C CA . VAL A 1 90 ? -5.110 0.103 -10.323 1.00 93.56 90 VAL A CA 1
ATOM 711 C C . VAL A 1 90 ? -6.422 0.880 -10.277 1.00 93.56 90 VAL A C 1
ATOM 713 O O . VAL A 1 90 ? -7.073 0.927 -9.237 1.00 93.56 90 VAL A O 1
ATOM 716 N N . THR A 1 91 ? -6.794 1.513 -11.391 1.00 92.69 91 THR A N 1
ATOM 717 C CA . THR A 1 91 ? -7.996 2.350 -11.466 1.00 92.69 91 THR A CA 1
ATOM 718 C C . THR A 1 91 ? -9.261 1.517 -11.277 1.00 92.69 91 THR A C 1
ATOM 720 O O . THR A 1 91 ? -10.170 1.946 -10.573 1.00 92.69 91 THR A O 1
ATOM 723 N N . GLU A 1 92 ? -9.328 0.332 -11.880 1.00 92.69 92 GLU A N 1
ATOM 724 C CA . GLU A 1 92 ? -10.442 -0.604 -11.718 1.00 92.69 92 GLU A CA 1
ATOM 725 C C . GLU A 1 92 ? -10.583 -1.035 -10.257 1.00 92.69 92 GLU A C 1
ATOM 727 O O . GLU A 1 92 ? -11.628 -0.793 -9.656 1.00 92.69 92 GLU A O 1
ATOM 732 N N . LYS A 1 93 ? -9.496 -1.518 -9.644 1.00 93.06 93 LYS A N 1
ATOM 733 C CA . LYS A 1 93 ? -9.486 -1.934 -8.238 1.00 93.06 93 LYS A CA 1
ATOM 734 C C . LYS A 1 93 ? -9.841 -0.790 -7.282 1.00 93.06 93 LYS A C 1
ATOM 736 O O . LYS A 1 93 ? -10.633 -0.971 -6.366 1.00 93.06 93 LYS A O 1
ATOM 741 N N . LEU A 1 94 ? -9.309 0.415 -7.501 1.00 92.38 94 LEU A N 1
ATOM 742 C CA . LEU A 1 94 ? -9.670 1.586 -6.693 1.00 92.38 94 LEU A CA 1
ATOM 743 C C . LEU A 1 94 ? -11.146 1.976 -6.845 1.00 92.38 94 LEU A C 1
ATOM 745 O O . LEU A 1 94 ? -11.755 2.420 -5.876 1.00 92.38 94 LEU A O 1
ATOM 749 N N . ASN A 1 95 ? -11.728 1.828 -8.037 1.00 91.19 95 ASN A N 1
ATOM 750 C CA . ASN A 1 95 ? -13.147 2.107 -8.243 1.00 91.19 95 ASN A CA 1
ATOM 751 C C . ASN A 1 95 ? -14.039 1.072 -7.553 1.00 91.19 95 ASN A C 1
ATOM 753 O O . ASN A 1 95 ? -15.046 1.460 -6.970 1.00 91.19 95 ASN A O 1
ATOM 757 N N . GLU A 1 96 ? -13.673 -0.211 -7.578 1.00 92.25 96 GLU A N 1
ATOM 758 C CA . GLU A 1 96 ? -14.398 -1.260 -6.848 1.00 92.25 96 GLU A CA 1
ATOM 759 C C . GLU A 1 96 ? -14.455 -0.951 -5.347 1.00 92.25 96 GLU A C 1
ATOM 761 O O . GLU A 1 96 ? -15.538 -0.910 -4.761 1.00 92.25 96 GLU A O 1
ATOM 766 N N . GLU A 1 97 ? -13.311 -0.620 -4.748 1.00 92.00 97 GLU A N 1
ATOM 767 C CA . GLU A 1 97 ? -13.227 -0.224 -3.337 1.00 92.00 97 GLU A CA 1
ATOM 768 C C . GLU A 1 97 ? -13.988 1.084 -3.056 1.00 92.00 97 GLU A C 1
ATOM 770 O O . GLU A 1 97 ? -14.636 1.243 -2.019 1.00 92.00 97 GLU A O 1
ATOM 775 N N . ALA A 1 98 ? -13.986 2.028 -4.000 1.00 90.56 98 ALA A N 1
ATOM 776 C CA . ALA A 1 98 ? -14.773 3.250 -3.881 1.00 90.56 98 ALA A CA 1
ATOM 777 C C . ALA A 1 98 ? -16.289 2.990 -3.928 1.00 90.56 98 ALA A C 1
ATOM 779 O O . ALA A 1 98 ? -17.041 3.702 -3.263 1.00 90.56 98 ALA A O 1
ATOM 780 N N . GLU A 1 99 ? -16.766 1.989 -4.674 1.00 91.25 99 GLU A N 1
ATOM 781 C CA . GLU A 1 99 ? -18.180 1.593 -4.640 1.00 91.25 99 GLU A CA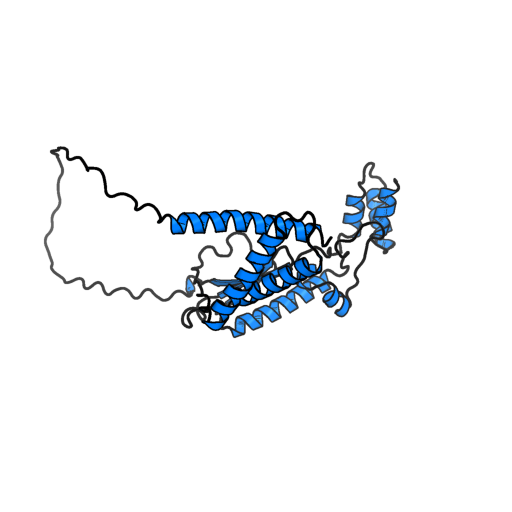 1
ATOM 782 C C . GLU A 1 99 ? -18.560 0.952 -3.301 1.00 91.25 99 GLU A C 1
ATOM 784 O O . GLU A 1 99 ? -19.648 1.230 -2.790 1.00 91.25 99 GLU A O 1
ATOM 789 N N . VAL A 1 100 ? -17.663 0.164 -2.693 1.00 89.56 100 VAL A N 1
ATOM 790 C CA . VAL A 1 100 ? -17.858 -0.371 -1.333 1.00 89.56 100 VAL A CA 1
ATOM 791 C C . VAL A 1 100 ? -18.031 0.777 -0.340 1.00 89.56 100 VAL A C 1
ATOM 793 O O . VAL A 1 100 ? -19.018 0.809 0.394 1.00 89.56 100 VAL A O 1
ATOM 796 N N . LEU A 1 101 ? -17.152 1.781 -0.391 1.00 87.50 101 LEU A N 1
ATOM 797 C CA . LEU A 1 101 ? -17.288 2.983 0.432 1.00 87.50 101 LEU A CA 1
ATOM 798 C C . LEU A 1 101 ? -18.576 3.749 0.117 1.00 87.50 101 LEU A C 1
ATOM 800 O O . LEU A 1 101 ? -19.250 4.235 1.020 1.00 87.50 101 LEU A O 1
ATOM 804 N N . ARG A 1 102 ? -18.985 3.849 -1.150 1.00 88.38 102 ARG A N 1
ATOM 805 C CA . ARG A 1 102 ? -20.225 4.558 -1.500 1.00 88.38 102 ARG A CA 1
ATOM 806 C C . ARG A 1 102 ? -21.452 3.861 -0.920 1.00 88.38 102 ARG A C 1
ATOM 808 O O . ARG A 1 102 ? -22.395 4.540 -0.515 1.00 88.38 102 ARG A O 1
ATOM 815 N N . ALA A 1 103 ? -21.426 2.533 -0.835 1.00 87.75 103 ALA A N 1
ATOM 816 C CA . ALA A 1 103 ? -22.470 1.752 -0.186 1.00 87.75 103 ALA A CA 1
ATOM 817 C C . ALA A 1 103 ? -22.548 1.993 1.336 1.00 87.75 103 ALA A C 1
ATOM 819 O O . ALA A 1 103 ? -23.632 1.844 1.898 1.00 87.75 103 ALA A O 1
ATOM 820 N N . GLU A 1 104 ? -21.461 2.433 1.988 1.00 84.12 104 GLU A N 1
ATOM 821 C CA . GLU A 1 104 ? -21.470 2.874 3.398 1.00 84.12 104 GLU A CA 1
ATOM 822 C C . GLU A 1 104 ? -22.281 4.176 3.600 1.00 84.12 104 GLU A C 1
ATOM 824 O O . GLU A 1 104 ? -22.731 4.452 4.709 1.00 84.12 104 GLU A O 1
ATOM 829 N N . GLY A 1 105 ? -22.525 4.957 2.537 1.00 86.50 105 GLY A N 1
ATOM 830 C CA . GLY A 1 105 ? -23.383 6.150 2.568 1.00 86.50 105 GLY A CA 1
ATOM 831 C C . GLY A 1 105 ? -22.651 7.494 2.638 1.00 86.50 105 GLY A C 1
ATOM 832 O O . GLY A 1 105 ? -23.301 8.521 2.843 1.00 86.50 105 GLY A O 1
ATOM 833 N N . TRP A 1 106 ? -21.327 7.512 2.448 1.00 90.19 106 TRP A N 1
ATOM 834 C CA . TRP A 1 106 ? -20.538 8.748 2.407 1.00 90.19 106 TRP A CA 1
ATOM 835 C C . TRP A 1 106 ? -21.014 9.690 1.296 1.00 90.19 106 TRP A C 1
ATOM 837 O O . TRP A 1 106 ? -21.285 9.272 0.167 1.00 90.19 106 TRP A O 1
ATOM 847 N N . LYS A 1 107 ? -21.061 10.991 1.594 1.00 90.00 107 LYS A N 1
ATOM 848 C CA . LYS A 1 107 ? -21.534 12.023 0.660 1.00 90.00 107 LYS A CA 1
ATOM 849 C C . LYS A 1 107 ? -20.681 12.126 -0.598 1.00 90.00 107 LYS A C 1
ATOM 851 O O . LYS A 1 107 ? -21.191 12.329 -1.700 1.00 90.00 107 LYS A O 1
ATOM 856 N N . TRP A 1 108 ? -19.372 12.048 -0.416 1.00 91.00 108 TRP A N 1
ATOM 857 C CA . TRP A 1 108 ? -18.390 12.132 -1.481 1.00 91.00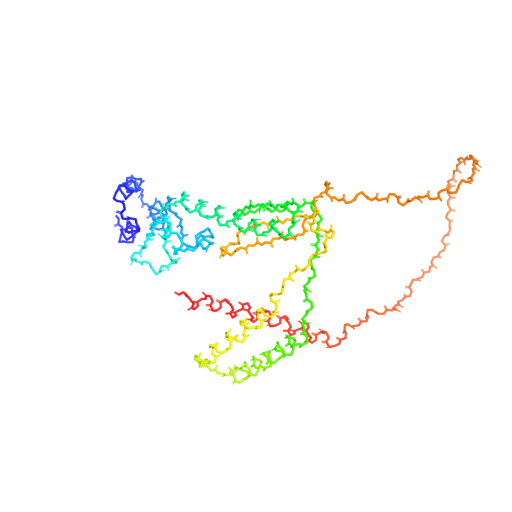 108 TRP A CA 1
ATOM 858 C C . TRP A 1 108 ? -17.216 11.222 -1.151 1.00 91.00 108 TRP A C 1
ATOM 860 O O . TRP A 1 108 ? -16.895 10.983 0.012 1.00 91.00 108 TRP A O 1
ATOM 870 N N . ILE A 1 109 ? -16.586 10.707 -2.198 1.00 92.12 109 ILE A N 1
ATOM 871 C CA . ILE A 1 109 ? -15.395 9.876 -2.090 1.00 92.12 109 ILE A CA 1
ATOM 872 C C . ILE A 1 109 ? -14.403 10.433 -3.086 1.00 92.12 109 ILE A C 1
ATOM 874 O O . ILE A 1 109 ? -14.729 10.589 -4.266 1.00 92.12 109 ILE A O 1
ATOM 878 N N . GLU A 1 110 ? -13.221 10.771 -2.599 1.00 92.12 110 GLU A N 1
ATOM 879 C CA . GLU A 1 110 ? -12.125 11.212 -3.443 1.00 92.12 110 GLU A CA 1
ATOM 880 C C . GLU A 1 110 ? -11.104 10.086 -3.544 1.00 92.12 110 GLU A C 1
ATOM 882 O O . GLU A 1 110 ? -10.591 9.597 -2.539 1.00 92.12 110 GLU A O 1
ATOM 887 N N . VAL A 1 111 ? -10.858 9.642 -4.773 1.00 93.88 111 VAL A N 1
ATOM 888 C CA . VAL A 1 111 ? -10.020 8.485 -5.078 1.00 93.88 111 VAL A CA 1
ATOM 889 C C . VAL A 1 111 ? -8.771 8.972 -5.789 1.00 93.88 111 VAL A C 1
ATOM 891 O O . VAL A 1 111 ? -8.860 9.689 -6.787 1.00 93.88 111 VAL A O 1
ATOM 894 N N . GLY A 1 112 ? -7.605 8.572 -5.297 1.00 90.31 112 GLY A N 1
ATOM 895 C CA . GLY A 1 112 ? -6.333 8.947 -5.894 1.00 90.31 112 GLY A CA 1
ATOM 896 C C . GLY A 1 112 ? -5.222 7.991 -5.498 1.00 90.31 112 GLY A C 1
ATOM 897 O O . GLY A 1 112 ? -5.264 7.362 -4.454 1.00 90.31 112 GLY A O 1
ATOM 898 N N . LEU A 1 113 ? -4.185 7.883 -6.325 1.00 88.25 113 LEU A N 1
ATOM 899 C CA . LEU A 1 113 ? -3.004 7.089 -5.969 1.00 88.25 113 LEU A CA 1
ATOM 900 C C . LEU A 1 113 ? -2.253 7.663 -4.769 1.00 88.25 113 LEU A C 1
ATOM 902 O O . LEU A 1 113 ? -1.633 6.924 -4.008 1.00 88.25 113 LEU A O 1
ATOM 906 N N . ASP A 1 114 ? -2.243 8.982 -4.658 1.00 89.94 114 ASP A N 1
ATOM 907 C CA . ASP A 1 114 ? -1.664 9.729 -3.557 1.00 89.94 114 ASP A CA 1
ATOM 908 C C . ASP A 1 114 ? -2.332 11.099 -3.501 1.00 89.94 114 ASP A C 1
ATOM 910 O O . ASP A 1 114 ? -2.822 11.596 -4.522 1.00 89.94 114 ASP A O 1
ATOM 914 N N . PHE A 1 115 ? -2.304 11.722 -2.330 1.00 90.12 115 PHE A N 1
ATOM 915 C CA . PHE A 1 115 ? -2.828 13.063 -2.144 1.00 90.12 115 PHE A CA 1
ATOM 916 C C . PHE A 1 115 ? -1.713 14.019 -1.724 1.00 90.12 115 PHE A C 1
ATOM 918 O O . PHE A 1 115 ? -0.884 13.673 -0.881 1.00 90.12 115 PHE A O 1
ATOM 925 N N . PRO A 1 116 ? -1.684 15.252 -2.263 1.00 89.81 116 PRO A N 1
ATOM 926 C CA . PRO A 1 116 ? -0.731 16.253 -1.819 1.00 89.81 116 PRO A CA 1
ATOM 927 C C . PRO A 1 116 ? -0.804 16.484 -0.309 1.00 89.81 116 PRO A C 1
ATOM 929 O O . PRO A 1 116 ? -1.857 16.347 0.328 1.00 89.81 116 PRO A O 1
ATOM 932 N N . TYR A 1 117 ? 0.327 16.907 0.254 1.00 85.69 117 TYR A N 1
ATOM 933 C CA . TYR A 1 117 ? 0.375 17.336 1.643 1.00 85.69 117 TYR A CA 1
ATOM 934 C C . TYR A 1 117 ? -0.695 18.402 1.893 1.00 85.69 117 TYR A C 1
ATOM 936 O O . TYR A 1 117 ? -0.735 19.425 1.205 1.00 85.69 117 TYR A O 1
ATOM 944 N N . GLY A 1 118 ? -1.554 18.155 2.882 1.00 86.94 118 GLY A N 1
ATOM 945 C CA . GLY A 1 118 ? -2.596 19.102 3.244 1.00 86.94 118 GLY A CA 1
ATOM 946 C C . GLY A 1 118 ? -3.891 19.029 2.439 1.00 86.94 118 GLY A C 1
ATOM 947 O O . GLY A 1 118 ? -4.685 19.959 2.519 1.00 86.94 118 GLY A O 1
ATOM 948 N N . HIS A 1 119 ? -4.142 17.954 1.690 1.00 86.56 119 HIS A N 1
ATOM 949 C CA . HIS A 1 119 ? -5.431 17.733 1.015 1.00 86.56 119 HIS A CA 1
ATOM 950 C C . HIS A 1 119 ? -6.645 17.762 1.967 1.00 86.56 119 HIS A C 1
ATOM 952 O O . HIS A 1 119 ? -7.766 18.011 1.539 1.00 86.56 119 HIS A O 1
ATOM 958 N N . THR A 1 120 ? -6.415 17.570 3.267 1.00 88.31 120 THR A N 1
ATOM 959 C CA . THR A 1 120 ? -7.427 17.665 4.325 1.00 88.31 120 THR A CA 1
ATOM 960 C C . THR A 1 120 ? -7.555 19.063 4.943 1.00 88.31 120 THR A C 1
ATOM 962 O O . THR A 1 120 ? -8.412 19.273 5.803 1.00 88.31 120 THR A O 1
ATOM 965 N N . TYR A 1 121 ? -6.730 20.042 4.544 1.00 86.81 121 TYR A N 1
ATOM 966 C CA . TYR A 1 121 ? -6.806 21.398 5.093 1.00 86.81 121 TYR A CA 1
ATOM 967 C C . TYR A 1 121 ? -8.152 22.047 4.772 1.00 86.81 121 TYR A C 1
ATOM 969 O O . TYR A 1 121 ? -8.581 22.105 3.624 1.00 86.81 121 TYR A O 1
ATOM 977 N N . GLY A 1 122 ? -8.791 22.593 5.808 1.00 83.88 122 GLY A N 1
ATOM 978 C CA . GLY A 1 122 ? -10.108 23.218 5.694 1.00 83.88 122 GLY A CA 1
ATOM 979 C C . GLY A 1 122 ? -11.276 22.235 5.785 1.00 83.88 122 GLY A C 1
ATOM 980 O O . GLY A 1 122 ? -12.416 22.677 5.720 1.00 83.88 122 GLY A O 1
ATOM 981 N N . LEU A 1 123 ? -11.016 20.938 5.972 1.00 89.50 123 LEU A N 1
ATOM 982 C CA . LEU A 1 123 ? -12.048 19.940 6.244 1.00 89.50 123 LEU A CA 1
ATOM 983 C C . LEU A 1 123 ? -12.162 19.703 7.751 1.00 89.50 123 LEU A C 1
ATOM 985 O O . LEU A 1 123 ? -11.153 19.570 8.451 1.00 89.50 123 LEU A O 1
ATOM 989 N N . ARG A 1 124 ? -13.391 19.608 8.260 1.00 88.75 124 ARG A N 1
ATOM 990 C CA . ARG A 1 124 ? -13.636 19.195 9.645 1.00 88.75 124 ARG A CA 1
ATOM 991 C C . ARG A 1 124 ? -13.589 17.674 9.726 1.00 88.75 124 ARG A C 1
ATOM 993 O O . ARG A 1 124 ? -14.266 16.992 8.960 1.00 88.75 124 ARG A O 1
ATOM 1000 N N . ARG A 1 125 ? -12.820 17.139 10.675 1.00 88.00 125 ARG A N 1
ATOM 1001 C CA . ARG A 1 125 ? -12.732 15.695 10.908 1.00 88.00 125 ARG A CA 1
ATOM 1002 C C . ARG A 1 125 ? -13.821 15.230 11.875 1.00 88.00 125 ARG A C 1
ATOM 1004 O O . ARG A 1 125 ? -13.971 15.797 12.954 1.00 88.00 125 ARG A O 1
ATOM 1011 N N . VAL A 1 126 ? -14.547 14.195 11.481 1.00 86.75 126 VAL A N 1
ATOM 1012 C CA . VAL A 1 126 ? -15.436 13.390 12.317 1.00 86.75 126 VAL A CA 1
ATOM 1013 C C . VAL A 1 126 ? -14.673 12.124 12.680 1.00 86.75 126 VAL A C 1
ATOM 1015 O O . VAL A 1 126 ? -14.085 11.472 11.815 1.00 86.75 126 VAL A O 1
ATOM 1018 N N . PHE A 1 127 ? -14.652 11.792 13.964 1.00 81.81 127 PHE A N 1
ATOM 1019 C CA . PHE A 1 127 ? -14.034 10.567 14.449 1.00 81.81 127 PHE A CA 1
ATOM 1020 C C . PHE A 1 127 ? -15.120 9.510 14.605 1.00 81.81 127 PHE A C 1
ATOM 1022 O O . PHE A 1 127 ? -16.155 9.787 15.200 1.00 81.81 127 PHE A O 1
ATOM 1029 N N . GLY A 1 128 ? -14.887 8.328 14.040 1.00 80.25 128 GLY A N 1
ATOM 1030 C CA . GLY A 1 128 ? -15.706 7.162 14.339 1.00 80.25 128 GLY A CA 1
ATOM 1031 C C . GLY A 1 128 ? -15.296 6.578 15.686 1.00 80.25 128 GLY A C 1
ATOM 1032 O O . GLY A 1 128 ? -14.142 6.715 16.105 1.00 80.25 128 GLY A O 1
ATOM 1033 N N . GLU A 1 129 ? -16.229 5.910 16.345 1.00 80.12 129 GLU A N 1
ATOM 1034 C CA . GLU A 1 129 ? -15.960 5.132 17.547 1.00 80.12 129 GLU A CA 1
ATOM 1035 C C . GLU A 1 129 ? -15.756 3.666 17.154 1.00 80.12 129 GLU A C 1
ATOM 1037 O O . GLU A 1 129 ? -16.481 3.126 16.320 1.00 80.12 129 GLU A O 1
ATOM 1042 N N . GLN A 1 130 ? -14.739 3.010 17.718 1.00 79.31 130 GLN A N 1
ATOM 1043 C CA . GLN A 1 130 ? -14.608 1.561 17.555 1.00 79.31 130 GLN A CA 1
ATOM 1044 C C . GLN A 1 130 ? -15.701 0.874 18.367 1.00 79.31 130 GLN A C 1
ATOM 1046 O O . GLN A 1 130 ? -15.919 1.230 19.527 1.00 79.31 130 GLN A O 1
ATOM 1051 N N . GLU A 1 131 ? -16.347 -0.129 17.776 1.00 79.25 131 GLU A N 1
ATOM 1052 C CA . GLU A 1 131 ? -17.335 -0.933 18.490 1.00 79.25 131 GLU A CA 1
ATOM 1053 C C . GLU A 1 131 ? -16.705 -1.535 19.763 1.00 79.25 131 GLU A C 1
ATOM 1055 O O . GLU A 1 131 ? -15.576 -2.050 19.710 1.00 79.25 131 GLU A O 1
ATOM 1060 N N . PRO A 1 132 ? -17.368 -1.443 20.932 1.00 79.88 132 PRO A N 1
ATOM 1061 C CA . PRO A 1 132 ? -16.850 -2.056 22.147 1.00 79.88 132 PRO A CA 1
ATOM 1062 C C . PRO A 1 132 ? -16.685 -3.564 21.941 1.00 79.88 132 PRO A C 1
ATOM 1064 O O . PRO A 1 132 ? -17.492 -4.201 21.266 1.00 79.88 132 PRO A O 1
ATOM 1067 N N . LEU A 1 133 ? -15.626 -4.131 22.521 1.00 82.75 133 LEU A N 1
ATOM 1068 C CA . LEU A 1 133 ? -15.451 -5.577 22.524 1.00 82.75 133 LEU A CA 1
ATOM 1069 C C . LEU A 1 133 ? -16.610 -6.208 23.295 1.00 82.75 133 LEU A C 1
ATOM 1071 O O . LEU A 1 133 ? -17.051 -5.695 24.324 1.00 82.75 133 LEU A O 1
ATOM 1075 N N . THR A 1 134 ? -17.109 -7.323 22.781 1.00 87.25 134 THR A N 1
ATOM 1076 C CA . THR A 1 134 ? -18.004 -8.174 23.564 1.00 87.25 134 THR A CA 1
ATOM 1077 C C . THR A 1 134 ? -17.212 -8.874 24.666 1.00 87.25 134 THR A C 1
ATOM 1079 O O . THR A 1 134 ? -16.031 -9.162 24.477 1.00 87.25 134 THR A O 1
ATOM 1082 N N . ASP A 1 135 ? -17.864 -9.207 25.783 1.00 86.06 135 ASP A N 1
ATOM 1083 C CA . ASP A 1 135 ? -17.229 -9.922 26.903 1.00 86.06 135 ASP A CA 1
ATOM 1084 C C . ASP A 1 135 ? -16.479 -11.189 26.428 1.00 86.06 135 ASP A C 1
ATOM 1086 O O . ASP A 1 135 ? -15.367 -11.466 26.864 1.00 86.06 135 ASP A O 1
ATOM 1090 N N . GLU A 1 136 ? -17.040 -11.923 25.457 1.00 83.62 136 GLU A N 1
ATOM 1091 C CA . GLU A 1 136 ? -16.409 -13.116 24.870 1.00 83.62 136 GLU A CA 1
ATOM 1092 C C . GLU A 1 136 ? -15.123 -12.791 24.087 1.00 83.62 136 GLU A C 1
ATOM 1094 O O . GLU A 1 136 ? -14.152 -13.551 24.131 1.00 83.62 136 GLU A O 1
ATOM 1099 N N . GLN A 1 137 ? -15.099 -11.668 23.362 1.00 86.81 137 GLN A N 1
ATOM 1100 C CA . GLN A 1 137 ? -13.910 -11.215 22.640 1.00 86.81 137 GLN A CA 1
ATOM 1101 C C . GLN A 1 137 ? -12.846 -10.675 23.596 1.00 86.81 137 GLN A C 1
ATOM 1103 O O . GLN A 1 137 ? -11.665 -10.925 23.365 1.00 86.81 137 GLN A O 1
ATOM 1108 N N . GLU A 1 138 ? -13.238 -9.978 24.668 1.00 88.19 138 GLU A N 1
ATOM 1109 C CA . GLU A 1 138 ? -12.306 -9.537 25.713 1.00 88.19 138 GLU A CA 1
ATOM 1110 C C . GLU A 1 138 ? -11.649 -10.736 26.405 1.00 88.19 138 GLU A C 1
ATOM 1112 O O . GLU A 1 138 ? -10.421 -10.794 26.473 1.00 88.19 138 GLU A O 1
ATOM 1117 N N . ASP A 1 139 ? -12.442 -11.730 26.818 1.00 90.25 139 ASP A N 1
ATOM 1118 C CA . ASP A 1 139 ? -11.948 -12.961 27.442 1.00 90.25 139 ASP A CA 1
ATOM 1119 C C . ASP A 1 139 ? -11.002 -13.727 26.502 1.00 90.25 139 ASP A C 1
ATOM 1121 O O . ASP A 1 139 ? -9.927 -14.181 26.908 1.00 90.25 139 ASP A O 1
ATOM 1125 N N . SER A 1 140 ? -11.370 -13.857 25.221 1.00 89.25 140 SER A N 1
ATOM 1126 C CA . SER A 1 140 ? -10.525 -14.511 24.216 1.00 89.25 140 SER A CA 1
ATOM 1127 C C . SER A 1 140 ? -9.219 -13.749 23.995 1.00 89.25 140 SER A C 1
ATOM 1129 O O . SER A 1 140 ? -8.155 -14.361 23.898 1.00 89.25 140 SER A O 1
ATOM 1131 N N . ARG A 1 141 ? -9.279 -12.417 23.924 1.00 91.31 141 ARG A N 1
ATOM 1132 C CA . ARG A 1 141 ? -8.106 -11.557 23.752 1.00 91.31 141 ARG A CA 1
ATOM 1133 C C . ARG A 1 141 ? -7.178 -11.639 24.958 1.00 91.31 141 ARG A C 1
ATOM 1135 O O . ARG A 1 141 ? -5.969 -11.744 24.778 1.00 91.31 141 ARG A O 1
ATOM 1142 N N . GLU A 1 142 ? -7.716 -11.617 26.175 1.00 92.94 142 GLU A N 1
ATOM 1143 C CA . GLU A 1 142 ? -6.926 -11.758 27.400 1.00 92.94 142 GLU A CA 1
ATOM 1144 C C . GLU A 1 142 ? -6.272 -13.143 27.483 1.00 92.94 142 GLU A C 1
ATOM 1146 O O . GLU A 1 142 ? -5.087 -13.242 27.808 1.00 92.94 142 GLU A O 1
ATOM 1151 N N . ALA A 1 143 ? -6.995 -14.207 27.122 1.00 93.06 143 ALA A N 1
ATOM 1152 C CA . ALA A 1 143 ? -6.447 -15.560 27.082 1.00 93.06 143 ALA A CA 1
ATOM 1153 C C . ALA A 1 143 ? -5.295 -15.691 26.071 1.00 93.06 143 ALA A C 1
ATOM 1155 O O . ALA A 1 143 ? -4.239 -16.229 26.411 1.00 93.06 143 ALA A O 1
ATOM 1156 N N . LEU A 1 144 ? -5.475 -15.159 24.858 1.00 92.44 144 LEU A N 1
ATOM 1157 C CA . LEU A 1 144 ? -4.441 -15.125 23.820 1.00 92.44 144 LEU A CA 1
ATOM 1158 C C . LEU A 1 144 ? -3.235 -14.286 24.254 1.00 92.44 144 LEU A C 1
ATOM 1160 O O . LEU A 1 144 ? -2.095 -14.715 24.098 1.00 92.44 144 LEU A O 1
ATOM 1164 N N . GLN A 1 145 ? -3.471 -13.129 24.873 1.00 92.56 145 GLN A N 1
ATOM 1165 C CA . GLN A 1 145 ? -2.409 -12.276 25.397 1.00 92.56 145 GLN A CA 1
ATOM 1166 C C . GLN A 1 145 ? -1.614 -12.966 26.513 1.00 92.56 145 GLN A C 1
ATOM 1168 O O . GLN A 1 145 ? -0.393 -12.837 26.568 1.00 92.56 145 GLN A O 1
ATOM 1173 N N . ALA A 1 146 ? -2.282 -13.711 27.394 1.00 94.19 146 ALA A N 1
ATOM 1174 C CA . ALA A 1 146 ? -1.621 -14.470 28.450 1.00 94.19 146 ALA A CA 1
ATOM 1175 C C . ALA A 1 146 ? -0.794 -15.641 27.893 1.00 94.19 146 ALA A C 1
ATOM 1177 O O . ALA A 1 146 ? 0.266 -15.958 28.437 1.00 94.19 146 ALA A O 1
ATOM 1178 N N . GLU A 1 147 ? -1.260 -16.285 26.819 1.00 92.12 147 GLU A N 1
ATOM 1179 C CA . GLU A 1 147 ? -0.492 -17.305 26.099 1.00 92.12 147 GLU A CA 1
ATOM 1180 C C . GLU A 1 147 ? 0.749 -16.693 25.435 1.00 92.12 147 GLU A C 1
ATOM 1182 O O . GLU A 1 147 ? 1.842 -17.237 25.603 1.00 92.12 147 GLU A O 1
ATOM 1187 N N . LEU A 1 148 ? 0.598 -15.536 24.779 1.00 90.75 148 LEU A N 1
ATOM 1188 C CA . LEU A 1 148 ? 1.698 -14.775 24.181 1.00 90.75 148 LEU A CA 1
ATOM 1189 C C . LEU A 1 148 ? 2.762 -14.430 25.229 1.00 90.75 148 LEU A C 1
ATOM 1191 O O . LEU A 1 148 ? 3.907 -14.854 25.102 1.00 90.75 148 LEU A O 1
ATOM 1195 N N . ASP A 1 149 ? 2.364 -13.754 26.312 1.00 92.38 149 ASP A N 1
ATOM 1196 C CA . ASP A 1 149 ? 3.270 -13.325 27.385 1.00 92.38 149 ASP A CA 1
ATOM 1197 C C . ASP A 1 149 ? 4.007 -14.525 28.017 1.00 92.38 149 ASP A C 1
ATOM 1199 O O . ASP A 1 149 ? 5.164 -14.420 28.434 1.00 92.38 149 ASP A O 1
ATOM 1203 N N . LYS A 1 150 ? 3.345 -15.688 28.108 1.00 92.44 150 LYS A N 1
ATOM 1204 C CA . LYS A 1 150 ? 3.954 -16.916 28.631 1.00 92.44 150 LYS A CA 1
ATOM 1205 C C . LYS A 1 150 ? 5.009 -17.473 27.677 1.00 92.44 150 LYS A C 1
ATOM 1207 O O . LYS A 1 150 ? 6.088 -17.833 28.144 1.00 92.44 150 LYS A O 1
ATOM 1212 N N . LEU A 1 151 ? 4.695 -17.575 26.386 1.00 89.62 151 LEU A N 1
ATOM 1213 C CA . LEU A 1 151 ? 5.630 -18.069 25.374 1.00 89.62 151 LEU A CA 1
ATOM 1214 C C . LEU A 1 151 ? 6.833 -17.129 25.246 1.00 89.62 151 LEU A C 1
ATOM 1216 O O . LEU A 1 151 ? 7.971 -17.590 25.262 1.00 89.62 151 LEU A O 1
ATOM 1220 N N . GLU A 1 152 ? 6.604 -15.817 25.240 1.00 87.94 152 GLU A N 1
ATOM 1221 C CA . GLU A 1 152 ? 7.676 -14.819 25.262 1.00 87.94 152 GLU A CA 1
ATOM 1222 C C . GLU A 1 152 ? 8.583 -14.987 26.488 1.00 87.94 152 GLU A C 1
ATOM 1224 O O . GLU A 1 152 ? 9.803 -14.986 26.357 1.00 87.94 152 GLU A O 1
ATOM 1229 N N . ALA A 1 153 ? 8.014 -15.180 27.683 1.00 90.12 153 ALA A N 1
ATOM 1230 C CA . ALA A 1 153 ? 8.797 -15.355 28.906 1.00 90.12 153 ALA A CA 1
ATOM 1231 C C . ALA A 1 153 ? 9.574 -16.684 28.948 1.00 90.12 153 ALA A C 1
ATOM 1233 O O . ALA A 1 153 ? 10.686 -16.726 29.473 1.00 90.12 153 ALA A O 1
ATOM 1234 N N . GLU A 1 154 ? 8.997 -17.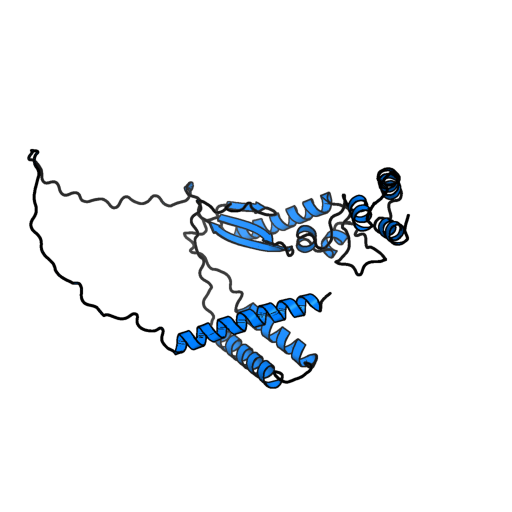770 28.428 1.00 88.75 154 GLU A N 1
ATOM 1235 C CA . GLU A 1 154 ? 9.628 -19.095 28.393 1.00 88.75 154 GLU A CA 1
ATOM 1236 C C . GLU A 1 154 ? 10.831 -19.131 27.441 1.00 88.75 154 GLU A C 1
ATOM 1238 O O . GLU A 1 154 ? 11.836 -19.779 27.741 1.00 88.75 154 GLU A O 1
ATOM 1243 N N . TYR A 1 155 ? 10.756 -18.381 26.340 1.00 86.62 155 TYR A N 1
ATOM 1244 C CA . TYR A 1 155 ? 11.793 -18.332 25.311 1.00 86.62 155 TYR A CA 1
ATOM 1245 C C . TYR A 1 155 ? 12.619 -17.034 25.316 1.00 86.62 155 TYR A C 1
ATOM 1247 O O . TYR A 1 155 ? 13.454 -16.846 24.437 1.00 86.62 155 TYR A O 1
ATOM 1255 N N . ALA A 1 156 ? 12.471 -16.177 26.333 1.00 83.56 156 ALA A N 1
ATOM 1256 C CA . ALA A 1 156 ? 13.177 -14.893 26.433 1.00 83.56 156 ALA A CA 1
ATOM 1257 C C . ALA A 1 156 ? 14.712 -15.022 26.412 1.00 83.56 156 ALA A C 1
ATOM 1259 O O . ALA A 1 156 ? 15.401 -14.182 25.837 1.00 83.56 156 ALA A O 1
ATOM 1260 N N . ASP A 1 157 ? 15.243 -16.075 27.040 1.00 85.00 157 ASP A N 1
ATOM 1261 C CA . ASP A 1 157 ? 16.683 -16.362 27.111 1.00 85.00 157 ASP A CA 1
ATOM 1262 C C . ASP A 1 157 ? 17.120 -17.447 26.104 1.00 85.00 157 ASP A C 1
ATOM 1264 O O . ASP A 1 157 ? 18.270 -17.903 26.128 1.00 85.00 157 ASP A O 1
ATOM 1268 N N . ALA A 1 158 ? 16.208 -17.912 25.242 1.00 81.62 158 ALA A N 1
ATOM 1269 C CA . ALA A 1 158 ? 16.519 -18.934 24.256 1.00 81.62 158 ALA A CA 1
ATOM 1270 C C . ALA A 1 158 ? 17.378 -18.331 23.126 1.00 81.62 158 ALA A C 1
ATOM 1272 O O . ALA A 1 158 ? 17.053 -17.266 22.606 1.00 81.62 158 ALA A O 1
ATOM 1273 N N . PRO A 1 159 ? 18.475 -18.993 22.713 1.00 77.75 159 PRO A N 1
ATOM 1274 C CA . PRO A 1 159 ? 19.321 -18.495 21.628 1.00 77.75 159 PRO A CA 1
ATOM 1275 C C . PRO A 1 159 ? 18.647 -18.579 20.249 1.00 77.75 159 PRO A C 1
ATOM 1277 O O . PRO A 1 159 ? 19.078 -17.891 19.330 1.00 77.75 159 PRO A O 1
ATOM 1280 N N . GLU A 1 160 ? 17.628 -19.429 20.106 1.00 80.69 160 GLU A N 1
ATOM 1281 C CA . GLU A 1 160 ? 16.842 -19.638 18.891 1.00 80.69 160 GLU A CA 1
ATOM 1282 C C . GLU A 1 160 ? 15.438 -20.109 19.297 1.00 80.69 160 GLU A C 1
ATOM 1284 O O . GLU A 1 160 ? 15.297 -20.906 20.235 1.00 80.69 160 GLU A O 1
ATOM 1289 N N . LEU A 1 161 ? 14.410 -19.602 18.615 1.00 81.62 161 LEU A N 1
ATOM 1290 C CA . LEU A 1 161 ? 13.031 -20.030 18.820 1.00 81.62 161 LEU A CA 1
ATOM 1291 C C . LEU A 1 161 ? 12.759 -21.291 17.986 1.00 81.62 161 LEU A C 1
ATOM 1293 O O . LEU A 1 161 ? 13.053 -21.289 16.794 1.00 81.62 161 LEU A O 1
ATOM 1297 N N . PRO A 1 162 ? 12.182 -22.362 18.557 1.00 90.25 162 PRO A N 1
ATOM 1298 C CA . PRO A 1 162 ? 11.716 -23.485 17.750 1.00 90.25 162 PRO A CA 1
ATOM 1299 C C . PRO A 1 162 ? 10.631 -23.040 16.757 1.00 90.25 162 PRO A C 1
ATOM 1301 O O . PRO A 1 162 ? 9.709 -22.331 17.158 1.00 90.25 162 PRO A O 1
ATOM 1304 N N . ASP A 1 163 ? 10.682 -23.531 15.514 1.00 88.25 163 ASP A N 1
ATOM 1305 C CA . ASP A 1 163 ? 9.728 -23.182 14.441 1.00 88.25 163 ASP A CA 1
ATOM 1306 C C . ASP A 1 163 ? 8.251 -23.330 14.858 1.00 88.25 163 ASP A C 1
ATOM 1308 O O . ASP A 1 163 ? 7.398 -22.535 14.475 1.00 88.25 163 ASP A O 1
ATOM 1312 N N . GLU A 1 164 ? 7.931 -24.342 15.673 1.00 87.31 164 GLU A N 1
ATOM 1313 C CA . GLU A 1 164 ? 6.570 -24.565 16.182 1.00 87.31 164 GLU A CA 1
ATOM 1314 C C . GLU A 1 164 ? 6.089 -23.422 17.092 1.00 87.31 164 GLU A C 1
ATOM 1316 O O . GLU A 1 164 ? 4.907 -23.079 17.088 1.00 87.31 164 GLU A O 1
ATOM 1321 N N . ILE A 1 165 ? 6.999 -22.828 17.868 1.00 89.62 165 ILE A N 1
ATOM 1322 C CA . ILE A 1 165 ? 6.700 -21.709 18.764 1.00 89.62 165 ILE A CA 1
ATOM 1323 C C . ILE A 1 165 ? 6.605 -20.413 17.969 1.00 89.62 165 ILE A C 1
ATOM 1325 O O . ILE A 1 165 ? 5.690 -19.637 18.220 1.00 89.62 165 ILE A O 1
ATOM 1329 N N . ASP A 1 166 ? 7.481 -20.207 16.984 1.00 87.12 166 ASP A N 1
ATOM 1330 C CA . ASP A 1 166 ? 7.396 -19.055 16.078 1.00 87.12 166 ASP A CA 1
ATOM 1331 C C . ASP A 1 166 ? 6.055 -19.036 15.325 1.00 87.12 166 ASP A C 1
ATOM 1333 O O . ASP A 1 166 ? 5.330 -18.038 15.344 1.00 87.12 166 ASP A O 1
ATOM 1337 N N . ALA A 1 167 ? 5.651 -20.184 14.769 1.00 90.75 167 ALA A N 1
ATOM 1338 C CA . ALA A 1 167 ? 4.349 -20.335 14.128 1.00 90.75 167 ALA A CA 1
ATOM 1339 C C . ALA A 1 167 ? 3.196 -20.040 15.101 1.00 90.75 167 ALA A C 1
ATOM 1341 O O . ALA A 1 167 ? 2.260 -19.317 14.753 1.00 90.75 167 ALA A O 1
ATOM 1342 N N . ARG A 1 168 ? 3.276 -20.551 16.339 1.00 90.88 168 ARG A N 1
ATOM 1343 C CA . ARG A 1 168 ? 2.237 -20.330 17.351 1.00 90.88 168 ARG A CA 1
ATOM 1344 C C . ARG A 1 168 ? 2.137 -18.867 17.783 1.00 90.88 168 ARG A C 1
ATOM 1346 O O . ARG A 1 168 ? 1.024 -18.368 17.928 1.00 90.88 168 ARG A O 1
ATOM 1353 N N . LEU A 1 169 ? 3.263 -18.177 17.962 1.00 89.94 169 LEU A N 1
ATOM 1354 C CA . LEU A 1 169 ? 3.285 -16.738 18.238 1.00 89.94 169 LEU A CA 1
ATOM 1355 C C . LEU A 1 169 ? 2.608 -15.969 17.101 1.00 89.94 169 LEU A C 1
ATOM 1357 O O . LEU A 1 169 ? 1.716 -15.168 17.362 1.00 89.94 169 LEU A O 1
ATOM 1361 N N . GLY A 1 170 ? 2.942 -16.288 15.847 1.00 90.00 170 GLY A N 1
ATOM 1362 C CA . GLY A 1 170 ? 2.316 -15.662 14.682 1.00 90.00 170 GLY A CA 1
ATOM 1363 C C . GLY A 1 170 ? 0.801 -15.881 14.604 1.00 90.00 170 GLY A C 1
ATOM 1364 O O . GLY A 1 170 ? 0.062 -14.955 14.270 1.00 90.00 170 GLY A O 1
ATOM 1365 N N . GLU A 1 171 ? 0.312 -17.077 14.941 1.00 92.88 171 GLU A N 1
ATOM 1366 C CA . GLU A 1 171 ? -1.129 -17.354 15.031 1.00 92.88 171 GLU A CA 1
ATOM 1367 C C . GLU A 1 171 ? -1.813 -16.525 16.123 1.00 92.88 171 GLU A C 1
ATOM 1369 O O . GLU A 1 171 ? -2.894 -15.983 15.892 1.00 92.88 171 GLU A O 1
ATOM 1374 N N . ILE A 1 172 ? -1.199 -16.430 17.307 1.00 90.56 172 ILE A N 1
ATOM 1375 C CA . ILE A 1 172 ? -1.738 -15.671 18.442 1.00 90.56 172 ILE A CA 1
ATOM 1376 C C . ILE A 1 172 ? -1.786 -14.180 18.112 1.00 90.56 172 ILE A C 1
ATOM 1378 O O . ILE A 1 172 ? -2.819 -13.550 18.323 1.00 90.56 172 ILE A O 1
ATOM 1382 N N . GLU A 1 173 ? -0.707 -13.629 17.556 1.00 89.25 173 GLU A N 1
ATOM 1383 C CA . GLU A 1 173 ? -0.647 -12.239 17.094 1.00 89.25 173 GLU A CA 1
ATOM 1384 C C . GLU A 1 173 ? -1.734 -11.962 16.054 1.00 89.25 173 GLU A C 1
ATOM 1386 O O . GLU A 1 173 ? -2.506 -11.023 16.215 1.00 89.25 173 GLU A O 1
ATOM 1391 N N . THR A 1 174 ? -1.871 -12.833 15.049 1.00 89.62 174 THR A N 1
ATOM 1392 C CA . THR A 1 174 ? -2.909 -12.702 14.013 1.00 89.62 174 THR A CA 1
ATOM 1393 C C . THR A 1 174 ? -4.314 -12.743 14.615 1.00 89.62 174 THR A C 1
ATOM 1395 O O . THR A 1 174 ? -5.197 -11.999 14.193 1.00 89.62 174 THR A O 1
ATOM 1398 N N . ALA A 1 175 ? -4.542 -13.606 15.606 1.00 89.00 175 ALA A N 1
ATOM 1399 C CA . ALA A 1 175 ? -5.830 -13.713 16.278 1.00 89.00 175 ALA A CA 1
ATOM 1400 C C . ALA A 1 175 ? -6.142 -12.484 17.147 1.00 89.00 175 ALA A C 1
ATOM 1402 O O . ALA A 1 175 ? -7.288 -12.040 17.168 1.00 89.00 175 ALA A O 1
ATOM 1403 N N . ILE A 1 176 ? -5.146 -11.919 17.838 1.00 89.75 176 ILE A N 1
ATOM 1404 C CA . ILE A 1 176 ? -5.298 -10.671 18.600 1.00 89.75 176 ILE A CA 1
ATOM 1405 C C . ILE A 1 176 ? -5.564 -9.504 17.648 1.00 89.75 176 ILE A C 1
ATOM 1407 O O . ILE A 1 176 ? -6.520 -8.764 17.866 1.00 89.75 176 ILE A O 1
ATOM 1411 N N . ASP A 1 177 ? -4.784 -9.378 16.573 1.00 88.00 177 ASP A N 1
ATOM 1412 C CA . ASP A 1 177 ? -4.959 -8.333 15.562 1.00 88.00 177 ASP A CA 1
ATOM 1413 C C . ASP A 1 177 ? -6.357 -8.406 14.930 1.00 88.00 177 ASP A C 1
ATOM 1415 O O . ASP A 1 177 ? -7.009 -7.380 14.773 1.00 88.00 177 ASP A O 1
ATOM 1419 N N . ALA A 1 178 ? -6.876 -9.606 14.651 1.00 87.06 178 ALA A N 1
ATOM 1420 C CA . ALA A 1 178 ? -8.235 -9.785 14.137 1.00 87.06 178 ALA A CA 1
ATOM 1421 C C . ALA A 1 178 ? -9.335 -9.371 15.135 1.00 87.06 178 ALA A C 1
ATOM 1423 O O . ALA A 1 178 ? -10.427 -8.989 14.718 1.00 87.06 178 ALA A O 1
ATOM 1424 N N . ILE A 1 179 ? -9.075 -9.462 16.444 1.00 86.25 179 ILE A N 1
ATOM 1425 C CA . ILE A 1 179 ? -9.992 -8.978 17.487 1.00 86.25 179 ILE A CA 1
ATOM 1426 C C . ILE A 1 179 ? -9.878 -7.455 17.648 1.00 86.25 179 ILE A C 1
ATOM 1428 O O . ILE A 1 179 ? -10.879 -6.798 17.933 1.00 86.25 179 ILE A O 1
ATOM 1432 N N . ASP A 1 180 ? -8.681 -6.894 17.475 1.00 85.12 180 ASP A N 1
ATOM 1433 C CA . ASP A 1 180 ? -8.411 -5.464 17.635 1.00 85.12 180 ASP A CA 1
ATOM 1434 C C . ASP A 1 180 ? -8.797 -4.633 16.394 1.00 85.12 180 ASP A C 1
ATOM 1436 O O . ASP A 1 180 ? -9.191 -3.472 16.556 1.00 85.12 180 ASP A O 1
ATOM 1440 N N . ASP A 1 181 ? -8.761 -5.215 15.188 1.00 83.19 181 ASP A N 1
ATOM 1441 C CA . ASP A 1 181 ? -9.179 -4.607 13.911 1.00 83.19 181 ASP A CA 1
ATOM 1442 C C . ASP A 1 181 ? -10.710 -4.525 13.790 1.00 83.19 181 ASP A C 1
ATOM 1444 O O . ASP A 1 181 ? -11.371 -5.179 12.981 1.00 83.19 181 ASP A O 1
ATOM 1448 N N . ARG A 1 182 ? -11.299 -3.728 14.683 1.00 83.50 182 ARG A N 1
ATOM 1449 C CA . ARG A 1 182 ? -12.744 -3.530 14.779 1.00 83.50 182 ARG A CA 1
ATOM 1450 C C . ARG A 1 182 ? -13.198 -2.415 13.845 1.00 83.50 182 ARG A C 1
ATOM 1452 O O . ARG A 1 182 ? -12.534 -1.374 13.760 1.00 83.50 182 ARG A O 1
ATOM 1459 N N . PRO A 1 183 ? -14.367 -2.571 13.199 1.00 78.44 183 PRO A N 1
ATOM 1460 C CA . PRO A 1 183 ? -14.906 -1.536 12.335 1.00 78.44 183 PRO A CA 1
ATOM 1461 C C . PRO A 1 183 ? -15.143 -0.245 13.128 1.00 78.44 183 PRO A C 1
ATOM 1463 O O . PRO A 1 183 ? -15.666 -0.253 14.245 1.00 78.44 183 PRO A O 1
ATOM 1466 N N . MET A 1 184 ? -14.759 0.882 12.530 1.00 80.38 184 MET A N 1
ATOM 1467 C CA . MET A 1 184 ? -15.114 2.201 13.046 1.00 80.38 184 MET A CA 1
ATOM 1468 C C . MET A 1 184 ? -16.568 2.491 12.686 1.00 80.38 184 MET A C 1
ATOM 1470 O O . MET A 1 184 ? -16.926 2.534 11.508 1.00 80.38 184 MET A O 1
ATOM 1474 N N . VAL A 1 185 ? -17.397 2.712 13.699 1.00 81.94 185 VAL A N 1
ATOM 1475 C CA . VAL A 1 185 ? -18.792 3.109 13.540 1.00 81.94 185 VAL A CA 1
ATOM 1476 C C . VAL A 1 185 ? -18.863 4.630 13.576 1.00 81.94 185 VAL A C 1
ATOM 1478 O O . VAL A 1 185 ? -18.304 5.279 14.458 1.00 81.94 185 VAL A O 1
ATOM 1481 N N . TYR A 1 186 ? -19.543 5.203 12.590 1.00 83.44 186 TYR A N 1
ATOM 1482 C CA . TYR A 1 186 ? -19.773 6.639 12.492 1.00 83.44 186 TYR A CA 1
ATOM 1483 C C . TYR A 1 186 ? -21.239 6.945 12.764 1.00 83.44 186 TYR A C 1
ATOM 1485 O O . TYR A 1 186 ? -22.121 6.164 12.394 1.00 83.44 186 TYR A O 1
ATOM 1493 N N . ASP A 1 187 ? -21.501 8.104 13.366 1.00 79.62 187 ASP A N 1
ATOM 1494 C CA . ASP A 1 187 ? -22.864 8.566 13.589 1.00 79.62 187 ASP A CA 1
ATOM 1495 C C . ASP A 1 187 ? -23.628 8.673 12.267 1.00 79.62 187 ASP A C 1
ATOM 1497 O O . ASP A 1 187 ? -23.167 9.279 11.294 1.00 79.62 187 ASP A O 1
ATOM 1501 N N . ALA A 1 188 ? -24.842 8.120 12.246 1.00 79.56 188 ALA A N 1
ATOM 1502 C CA . ALA A 1 188 ? -25.692 8.088 11.055 1.00 79.56 188 ALA A CA 1
ATOM 1503 C C . ALA A 1 188 ? -26.056 9.492 10.533 1.00 79.56 188 ALA A C 1
ATOM 1505 O O . ALA A 1 188 ? -26.442 9.640 9.374 1.00 79.56 188 ALA A O 1
ATOM 1506 N N . GLU A 1 189 ? -25.933 10.523 11.372 1.00 82.06 189 GLU A N 1
ATOM 1507 C CA . GLU A 1 189 ? -26.119 11.921 10.978 1.00 82.06 189 GLU A CA 1
ATOM 1508 C C . GLU A 1 189 ? -24.887 12.523 10.292 1.00 82.06 189 GLU A C 1
ATOM 1510 O O . GLU A 1 189 ? -25.032 13.441 9.481 1.00 82.06 189 GLU A O 1
ATOM 1515 N N . ASP A 1 190 ? -23.690 12.008 10.587 1.00 83.25 190 ASP A N 1
ATOM 1516 C CA . ASP A 1 190 ? -22.425 12.516 10.062 1.00 83.25 190 ASP A CA 1
ATOM 1517 C C . ASP A 1 190 ? -21.990 11.821 8.767 1.00 83.25 190 ASP A C 1
ATOM 1519 O O . ASP A 1 190 ? -21.478 12.487 7.867 1.00 83.25 190 ASP A O 1
ATOM 1523 N N . VAL A 1 191 ? -22.262 10.523 8.602 1.00 83.88 191 VAL A N 1
ATOM 1524 C CA . VAL A 1 191 ? -21.979 9.775 7.358 1.00 83.88 191 VAL A CA 1
ATOM 1525 C C . VAL A 1 191 ? -22.522 10.461 6.084 1.00 83.88 191 VAL A C 1
ATOM 1527 O O . VAL A 1 191 ? -21.744 10.656 5.149 1.00 83.88 191 VAL A O 1
ATOM 1530 N N . PRO A 1 192 ? -23.791 10.925 6.013 1.00 86.75 192 PRO A N 1
ATOM 1531 C CA . PRO A 1 192 ? -24.337 11.538 4.796 1.00 86.75 192 PRO A CA 1
ATOM 1532 C C . PRO A 1 192 ? -23.833 12.964 4.514 1.00 86.75 192 PRO A C 1
ATOM 1534 O O . PRO A 1 192 ? -24.207 13.549 3.495 1.00 86.75 192 PRO A O 1
ATOM 1537 N N . ARG A 1 193 ? -23.026 13.560 5.403 1.00 85.44 193 ARG A N 1
ATOM 1538 C CA . ARG A 1 193 ? -22.407 14.893 5.225 1.00 85.44 193 ARG A CA 1
ATOM 1539 C C . ARG A 1 193 ? -20.883 14.835 5.126 1.00 85.44 193 ARG A C 1
ATOM 1541 O O . ARG A 1 193 ? -20.272 15.739 4.562 1.00 85.44 193 ARG A O 1
ATOM 1548 N N . ALA A 1 194 ? -20.278 13.784 5.657 1.00 89.50 194 ALA A N 1
ATOM 1549 C CA . ALA A 1 194 ? -18.859 13.523 5.561 1.00 89.50 194 ALA A CA 1
ATOM 1550 C C . ALA A 1 194 ? -18.522 12.765 4.272 1.00 89.50 194 ALA A C 1
ATOM 1552 O O . ALA A 1 194 ? -19.368 12.133 3.636 1.00 89.50 194 ALA A O 1
ATOM 1553 N N . GLY A 1 195 ? -17.256 12.826 3.892 1.00 90.50 195 GLY A N 1
ATOM 1554 C CA . GLY A 1 195 ? -16.676 12.030 2.831 1.00 90.50 195 GLY A CA 1
ATOM 1555 C C . GLY A 1 195 ? -15.448 11.266 3.290 1.00 90.50 195 GLY A C 1
ATOM 1556 O O . GLY A 1 195 ? -15.019 11.358 4.447 1.00 90.50 195 GLY A O 1
ATOM 1557 N N . ALA A 1 196 ? -14.901 10.506 2.351 1.00 92.12 196 ALA A N 1
ATOM 1558 C CA . ALA A 1 196 ? -13.726 9.681 2.557 1.00 92.12 196 ALA A CA 1
ATOM 1559 C C . ALA A 1 196 ? -12.699 9.890 1.438 1.00 92.12 196 ALA A C 1
ATOM 1561 O O . ALA A 1 196 ? -13.056 10.100 0.276 1.00 92.12 196 ALA A O 1
ATOM 1562 N N . PHE A 1 197 ? -11.423 9.797 1.797 1.00 92.12 197 PHE A N 1
ATOM 1563 C CA . PHE A 1 197 ? -10.317 9.695 0.855 1.00 92.12 197 PHE A CA 1
ATOM 1564 C C . PHE A 1 197 ? -9.896 8.238 0.727 1.00 92.12 197 PHE A C 1
ATOM 1566 O O . PHE A 1 197 ? -9.725 7.541 1.727 1.00 92.12 197 PHE A O 1
ATOM 1573 N N . LEU A 1 198 ? -9.705 7.799 -0.510 1.00 93.06 198 LEU A N 1
ATOM 1574 C CA . LEU A 1 198 ? -9.206 6.477 -0.843 1.00 93.06 198 LEU A CA 1
ATOM 1575 C C . LEU A 1 198 ? -7.858 6.617 -1.540 1.00 93.06 198 LEU A C 1
ATOM 1577 O O . LEU A 1 198 ? -7.781 7.223 -2.613 1.00 93.06 198 LEU A O 1
ATOM 1581 N N . SER A 1 199 ? -6.809 6.062 -0.938 1.00 93.12 199 SER A N 1
ATOM 1582 C CA . SER A 1 199 ? -5.463 6.081 -1.497 1.00 93.12 199 SER A CA 1
ATOM 1583 C C . SER A 1 199 ? -4.718 4.763 -1.362 1.00 93.12 199 SER A C 1
ATOM 1585 O O . SER A 1 199 ? -5.181 3.812 -0.735 1.00 93.12 199 SER A O 1
ATOM 1587 N N . VAL A 1 200 ? -3.554 4.691 -2.009 1.00 93.06 200 VAL A N 1
ATOM 1588 C CA . VAL A 1 200 ? -2.651 3.542 -1.928 1.00 93.06 200 VAL A CA 1
ATOM 1589 C C . VAL A 1 200 ? -1.404 3.953 -1.157 1.00 93.06 200 VAL A C 1
ATOM 1591 O O . VAL A 1 200 ? -0.647 4.838 -1.583 1.00 93.06 200 VAL A O 1
ATOM 1594 N N . SER A 1 201 ? -1.181 3.280 -0.028 1.00 90.00 201 SER A N 1
ATOM 1595 C CA . SER A 1 201 ? 0.006 3.466 0.806 1.00 90.00 201 SER A CA 1
ATOM 1596 C C . SER A 1 201 ? 1.300 3.153 0.033 1.00 90.00 201 SER A C 1
ATOM 1598 O O . SER A 1 201 ? 1.277 2.426 -0.962 1.00 90.00 201 SER A O 1
ATOM 1600 N N . PRO A 1 202 ? 2.468 3.649 0.481 1.00 85.69 202 PRO A N 1
ATOM 1601 C CA . PRO A 1 202 ? 3.745 3.337 -0.164 1.00 85.69 202 PRO A CA 1
ATOM 1602 C C . PRO A 1 202 ? 4.072 1.839 -0.248 1.00 85.69 202 PRO A C 1
ATOM 1604 O O . PRO A 1 202 ? 4.848 1.457 -1.112 1.00 85.69 202 PRO A O 1
ATOM 1607 N N . GLY A 1 203 ? 3.486 1.012 0.627 1.00 85.88 203 GLY A N 1
ATOM 1608 C CA . GLY A 1 203 ? 3.629 -0.448 0.613 1.00 85.88 203 GLY A CA 1
ATOM 1609 C C . GLY A 1 203 ? 2.538 -1.186 -0.169 1.00 85.88 203 GLY A C 1
ATOM 1610 O O . GLY A 1 203 ? 2.348 -2.377 0.047 1.00 85.88 203 GLY A O 1
ATOM 1611 N N . GLY A 1 204 ? 1.755 -0.485 -0.996 1.00 88.19 204 GLY A N 1
ATOM 1612 C CA . GLY A 1 204 ? 0.728 -1.094 -1.845 1.00 88.19 204 GLY A CA 1
ATOM 1613 C C . GLY A 1 204 ? -0.560 -1.505 -1.132 1.00 88.19 204 GLY A C 1
ATOM 1614 O O . GLY A 1 204 ? -1.436 -2.073 -1.767 1.00 88.19 204 GLY A O 1
ATOM 1615 N N . ASN A 1 205 ? -0.731 -1.204 0.155 1.00 90.12 205 ASN A N 1
ATOM 1616 C CA . ASN A 1 205 ? -1.990 -1.467 0.858 1.00 90.12 205 ASN A CA 1
ATOM 1617 C C . ASN A 1 205 ? -3.001 -0.341 0.622 1.00 90.12 205 ASN A C 1
ATOM 1619 O O . ASN A 1 205 ? -2.608 0.832 0.544 1.00 90.12 205 ASN A O 1
ATOM 1623 N N . LEU A 1 206 ? -4.286 -0.701 0.562 1.00 90.75 206 LEU A N 1
ATOM 1624 C CA . LEU A 1 206 ? -5.391 0.255 0.516 1.00 90.75 206 LEU A CA 1
ATOM 1625 C C . LEU A 1 206 ? -5.395 1.090 1.799 1.00 90.75 206 LEU A C 1
ATOM 1627 O O . LEU A 1 206 ? -5.320 0.551 2.901 1.00 90.75 206 LEU A O 1
ATOM 1631 N N . HIS A 1 207 ? -5.491 2.403 1.652 1.00 90.19 207 HIS A N 1
ATOM 1632 C CA . HIS A 1 207 ? -5.560 3.345 2.756 1.00 90.19 207 HIS A CA 1
ATOM 1633 C C . HIS A 1 207 ? -6.839 4.162 2.625 1.00 90.19 207 HIS A C 1
ATOM 1635 O O . HIS A 1 207 ? -7.047 4.852 1.627 1.00 90.19 207 HIS A O 1
ATOM 1641 N N . VAL A 1 208 ? -7.713 4.061 3.625 1.00 90.25 208 VAL A N 1
ATOM 1642 C CA . VAL A 1 208 ? -8.997 4.765 3.637 1.00 90.25 208 VAL A CA 1
ATOM 1643 C C . VAL A 1 208 ? -9.027 5.744 4.796 1.00 90.25 208 VAL A C 1
ATOM 1645 O O . VAL A 1 208 ? -9.004 5.342 5.959 1.00 90.25 208 VAL A O 1
ATOM 1648 N N . GLU A 1 209 ? -9.156 7.029 4.490 1.00 88.38 209 GLU A N 1
ATOM 1649 C CA . GLU A 1 209 ? -9.375 8.058 5.499 1.00 88.38 209 GLU A CA 1
ATOM 1650 C C . GLU A 1 209 ? -10.835 8.516 5.456 1.00 88.38 209 GLU A C 1
ATOM 1652 O O . GLU A 1 209 ? -11.252 9.249 4.563 1.00 88.38 209 GLU A O 1
ATOM 1657 N N . ARG A 1 210 ? -11.626 8.068 6.431 1.00 89.69 210 ARG A N 1
ATOM 1658 C CA . ARG A 1 210 ? -13.054 8.387 6.570 1.00 89.69 210 ARG A CA 1
ATOM 1659 C C . ARG A 1 210 ? -13.279 9.588 7.493 1.00 89.69 210 ARG A C 1
ATOM 1661 O O . ARG A 1 210 ? -12.473 9.853 8.388 1.00 89.69 210 ARG A O 1
ATOM 1668 N N . GLY A 1 211 ? -14.419 10.258 7.320 1.00 87.62 211 GLY A N 1
ATOM 1669 C CA . GLY A 1 211 ? -14.907 11.269 8.258 1.00 87.62 211 GLY A CA 1
ATOM 1670 C C . GLY A 1 211 ? -14.450 12.698 7.961 1.00 87.62 211 GLY A C 1
ATOM 1671 O O . GLY A 1 211 ? -14.088 13.414 8.886 1.00 87.62 211 GLY A O 1
ATOM 1672 N N . PHE A 1 212 ? -14.462 13.147 6.703 1.00 88.31 212 PHE A N 1
ATOM 1673 C CA . PHE A 1 212 ? -14.143 14.541 6.358 1.00 88.31 212 PHE A CA 1
ATOM 1674 C C . PHE A 1 212 ? -15.370 15.321 5.901 1.00 88.31 212 PHE A C 1
ATOM 1676 O O . PHE A 1 212 ? -15.949 15.032 4.859 1.00 88.31 212 PHE A O 1
ATOM 1683 N N . VAL A 1 213 ? -15.748 16.354 6.645 1.00 87.56 213 VAL A N 1
ATOM 1684 C CA . VAL A 1 213 ? -16.858 17.247 6.295 1.00 87.56 213 VAL A CA 1
ATOM 1685 C C . VAL A 1 213 ? -16.298 18.485 5.605 1.00 87.56 213 VAL A C 1
ATOM 1687 O O . VAL A 1 213 ? -15.389 19.140 6.124 1.00 87.56 213 VAL A O 1
ATOM 1690 N N . ARG A 1 214 ? -16.825 18.788 4.416 1.00 88.06 214 ARG A N 1
ATOM 1691 C CA . ARG A 1 214 ? -16.475 20.006 3.680 1.00 88.06 214 ARG A CA 1
ATOM 1692 C C . ARG A 1 214 ? -17.194 21.212 4.291 1.00 88.06 214 ARG A C 1
ATOM 1694 O O . ARG A 1 214 ? -18.302 21.035 4.795 1.00 88.06 214 ARG A O 1
ATOM 1701 N N . PRO A 1 215 ? -16.627 22.428 4.222 1.00 81.00 215 PRO A N 1
ATOM 1702 C CA . PRO A 1 215 ? -17.270 23.632 4.757 1.00 81.00 215 PRO A CA 1
ATOM 1703 C C . PRO A 1 215 ? -18.686 23.871 4.214 1.00 81.00 215 PRO A C 1
ATOM 1705 O O . PRO A 1 215 ? -19.563 24.318 4.944 1.00 81.00 215 PRO A O 1
ATOM 1708 N N . GLU A 1 216 ? -18.935 23.545 2.943 1.00 80.25 216 GLU A N 1
ATOM 1709 C CA . GLU A 1 216 ? -20.263 23.634 2.322 1.00 80.25 216 GLU A CA 1
ATOM 1710 C C . GLU A 1 216 ? -21.302 22.648 2.887 1.00 80.25 216 GLU A C 1
ATOM 1712 O O . GLU A 1 216 ? -22.500 22.824 2.664 1.00 80.25 216 GLU A O 1
ATOM 1717 N N . ASP A 1 217 ? -20.847 21.630 3.616 1.00 79.56 217 ASP A N 1
ATOM 1718 C CA . ASP A 1 217 ? -21.652 20.521 4.123 1.00 79.56 217 ASP A CA 1
ATOM 1719 C C . ASP A 1 217 ? -21.836 20.580 5.646 1.00 79.56 217 ASP A C 1
ATOM 1721 O O . ASP A 1 217 ? -22.405 19.665 6.249 1.00 79.56 217 ASP A O 1
ATOM 1725 N N . GLU A 1 218 ? -21.369 21.661 6.275 1.00 73.69 218 GLU A N 1
ATOM 1726 C CA . GLU A 1 218 ? -21.628 21.937 7.681 1.00 73.69 218 GLU A CA 1
ATOM 1727 C C . GLU A 1 218 ? -23.095 22.313 7.908 1.00 73.69 218 GLU A C 1
ATOM 1729 O O . GLU A 1 218 ? -23.734 22.992 7.098 1.00 73.69 218 GLU A O 1
ATOM 1734 N N . LEU A 1 219 ? -23.645 21.864 9.040 1.00 69.75 219 LEU A N 1
ATOM 1735 C CA . LEU A 1 219 ? -24.960 22.321 9.464 1.00 69.75 219 LEU A CA 1
ATOM 1736 C C . LEU A 1 219 ? -24.901 23.837 9.692 1.00 69.75 219 LEU A C 1
ATOM 1738 O O . LEU A 1 219 ? -23.951 24.311 10.322 1.00 69.75 219 LEU A O 1
ATOM 1742 N N . PRO A 1 220 ? -25.906 24.603 9.229 1.00 62.31 220 PRO A N 1
ATOM 1743 C CA . PRO A 1 220 ? -26.043 25.988 9.636 1.00 62.31 220 PRO A CA 1
ATOM 1744 C C . PRO A 1 220 ? -26.028 26.038 11.160 1.00 62.31 220 PRO A C 1
ATOM 1746 O O . PRO A 1 220 ? -26.832 25.363 11.804 1.00 62.31 220 PRO A O 1
ATOM 1749 N N . VAL A 1 221 ? -25.111 26.818 11.730 1.00 55.12 221 VAL A N 1
ATOM 1750 C CA . VAL A 1 221 ? -25.182 27.171 13.146 1.00 55.12 221 VAL A CA 1
ATOM 1751 C C . VAL A 1 221 ? -26.519 27.880 13.312 1.00 55.12 221 VAL A C 1
ATOM 1753 O O . VAL A 1 221 ? -26.702 28.973 12.767 1.00 55.12 221 VAL A O 1
ATOM 1756 N N . GLU A 1 222 ? -27.484 27.239 13.975 1.00 46.97 222 GLU A N 1
ATOM 1757 C CA . GLU A 1 222 ? -28.688 27.948 14.386 1.00 46.97 222 GLU A CA 1
ATOM 1758 C C . GLU A 1 222 ? -28.205 29.126 15.237 1.00 46.97 222 GLU A C 1
ATOM 1760 O O . GLU A 1 222 ? -27.458 28.907 16.196 1.00 46.97 222 GLU A O 1
ATOM 1765 N N . PRO A 1 223 ? -28.516 30.381 14.865 1.00 44.53 223 PRO A N 1
ATOM 1766 C CA . PRO A 1 223 ? -28.191 31.486 15.737 1.00 44.53 223 PRO A CA 1
ATOM 1767 C C . PRO A 1 223 ? -28.991 31.251 17.014 1.00 44.53 223 PRO A C 1
ATOM 1769 O O . PRO A 1 223 ? -30.219 31.342 16.989 1.00 44.53 223 PRO A O 1
ATOM 1772 N N . GLU A 1 224 ? -28.293 30.916 18.103 1.00 43.25 224 GLU A N 1
ATOM 1773 C CA . GLU A 1 224 ? -28.800 31.076 19.463 1.00 43.25 224 GLU A CA 1
ATOM 1774 C C . GLU A 1 224 ? -29.511 32.429 19.478 1.00 43.25 224 GLU A C 1
ATOM 1776 O O . GLU A 1 224 ? -28.896 33.470 19.216 1.00 43.25 224 GLU A O 1
ATOM 1781 N N . ALA A 1 225 ? -30.836 32.391 19.615 1.00 40.19 225 ALA A N 1
ATOM 1782 C CA . ALA A 1 225 ? -31.656 33.581 19.628 1.00 40.19 225 ALA A CA 1
ATOM 1783 C C . ALA A 1 225 ? -31.228 34.383 20.854 1.00 40.19 225 ALA A C 1
ATOM 1785 O O . ALA A 1 225 ? -31.628 34.086 21.975 1.00 40.19 225 ALA A O 1
ATOM 1786 N N . ASP A 1 226 ? -30.355 35.357 20.621 1.00 39.25 226 ASP A N 1
ATOM 1787 C CA . ASP A 1 226 ? -29.894 36.309 21.611 1.00 39.25 226 ASP A CA 1
ATOM 1788 C C . ASP A 1 226 ? -31.130 37.114 22.037 1.00 39.25 226 ASP A C 1
ATOM 1790 O O . ASP A 1 226 ? -31.542 38.068 21.365 1.00 39.25 226 ASP A O 1
ATOM 1794 N N . GLU A 1 227 ? -31.799 36.653 23.099 1.00 40.25 227 GLU A N 1
ATOM 1795 C CA . GLU A 1 227 ? -32.881 37.353 23.785 1.00 40.25 227 GLU A CA 1
ATOM 1796 C C . GLU A 1 227 ? -32.308 38.638 24.395 1.00 40.25 227 GLU A C 1
ATOM 1798 O O . GLU A 1 227 ? -32.051 38.766 25.590 1.00 40.25 227 GLU A O 1
ATOM 1803 N N . THR A 1 228 ? -32.088 39.627 23.535 1.00 35.34 228 THR A N 1
ATOM 1804 C CA . THR A 1 228 ? -31.743 40.987 23.921 1.00 35.34 228 THR A CA 1
ATOM 1805 C C . THR A 1 228 ? -33.022 41.694 24.355 1.00 35.34 228 THR A C 1
ATOM 1807 O O . THR A 1 228 ? -33.691 42.395 23.594 1.00 35.34 228 THR A O 1
ATOM 1810 N N . GLU A 1 229 ? -33.364 41.487 25.627 1.00 35.97 229 GLU A N 1
ATOM 1811 C CA . GLU A 1 229 ? -34.268 42.341 26.392 1.00 35.97 229 GLU A CA 1
ATOM 1812 C C . GLU A 1 229 ? -33.810 43.805 26.278 1.00 35.97 229 GLU A C 1
ATOM 1814 O O . GLU A 1 229 ? -32.761 44.242 26.755 1.00 35.97 229 GLU A O 1
ATOM 1819 N N . THR A 1 230 ? -34.649 44.562 25.588 1.00 30.52 230 THR A N 1
ATOM 1820 C CA . THR A 1 230 ? -34.653 46.011 25.445 1.00 30.52 230 THR A CA 1
ATOM 1821 C C . THR A 1 230 ? -34.709 46.716 26.805 1.00 30.52 230 THR A C 1
ATOM 1823 O O . THR A 1 230 ? -35.736 46.679 27.481 1.00 30.52 230 THR A O 1
ATOM 1826 N N . SER A 1 231 ? -33.707 47.540 27.124 1.00 32.03 231 SER A N 1
ATOM 1827 C CA . SER A 1 231 ? -33.971 48.773 27.875 1.00 32.03 231 SER A CA 1
ATOM 1828 C C . SER A 1 231 ? -33.047 49.902 27.435 1.00 32.03 231 SER A C 1
ATOM 1830 O O . SER A 1 231 ? -31.834 49.743 27.318 1.00 32.03 231 SER A O 1
ATOM 1832 N N . GLY A 1 232 ? -33.667 51.025 27.087 1.00 28.97 232 GLY A N 1
ATOM 1833 C CA . GLY A 1 232 ? -33.080 52.061 26.257 1.00 28.97 232 GLY A CA 1
ATOM 1834 C C . GLY A 1 232 ? -32.424 53.232 26.986 1.00 28.97 232 GLY A C 1
ATOM 1835 O O . GLY A 1 232 ? -32.630 53.484 28.170 1.00 28.97 232 GLY A O 1
ATOM 1836 N N . THR A 1 233 ? -31.783 54.034 26.129 1.00 27.41 233 THR A N 1
ATOM 1837 C CA . THR A 1 233 ? -31.554 55.492 26.191 1.00 27.41 233 THR A CA 1
ATOM 1838 C C . THR A 1 233 ? -30.572 56.074 27.213 1.00 27.41 233 THR A C 1
ATOM 1840 O O . THR A 1 233 ? -30.834 56.086 28.409 1.00 27.41 233 THR A O 1
ATOM 1843 N N . GLY A 1 234 ? -29.545 56.761 26.686 1.00 28.06 234 GLY A N 1
ATOM 1844 C CA . GLY A 1 234 ? -28.968 57.960 27.309 1.00 28.06 234 GLY A CA 1
ATOM 1845 C C . GLY A 1 234 ? -27.467 58.165 27.089 1.00 28.06 234 GLY A C 1
ATOM 1846 O O . GLY A 1 234 ? -26.658 57.610 27.816 1.00 28.06 234 GLY A O 1
ATOM 1847 N N . GLU A 1 235 ? -27.132 58.994 26.102 1.00 28.22 235 GLU A N 1
ATOM 1848 C CA . GLU A 1 235 ? -25.826 59.564 25.723 1.00 28.22 235 GLU A CA 1
ATOM 1849 C C . GLU A 1 235 ? -24.888 60.005 26.876 1.00 28.22 235 GLU A C 1
ATOM 1851 O O . GLU A 1 235 ? -25.335 60.626 27.840 1.00 28.22 235 GLU A O 1
ATOM 1856 N N . THR A 1 236 ? 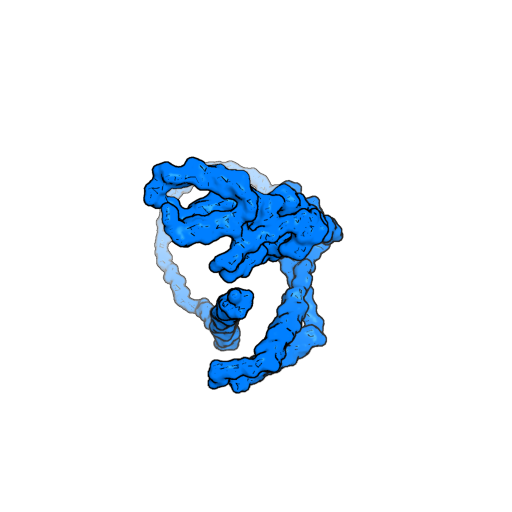-23.564 59.874 26.692 1.00 26.61 236 THR A N 1
ATOM 1857 C CA . THR A 1 236 ? -22.595 60.988 26.464 1.00 26.61 236 THR A CA 1
ATOM 1858 C C . THR A 1 236 ? -21.169 60.604 26.896 1.00 26.61 236 THR A C 1
ATOM 1860 O O . THR A 1 236 ? -20.945 59.943 27.904 1.00 26.61 236 THR A O 1
ATOM 1863 N N . GLU A 1 237 ? -20.215 61.048 26.080 1.00 27.47 237 GLU A N 1
ATOM 1864 C CA . GLU A 1 237 ? -18.759 60.928 26.157 1.00 27.47 237 GLU A CA 1
ATOM 1865 C C . GLU A 1 237 ? -18.098 61.438 27.457 1.00 27.47 237 GLU A C 1
ATOM 1867 O O . GLU A 1 237 ? -18.567 62.386 28.084 1.00 27.47 237 GLU A O 1
ATOM 1872 N N . SER A 1 238 ? -16.895 60.901 27.721 1.00 25.25 238 SER A N 1
ATOM 1873 C CA . SER A 1 238 ? -15.650 61.650 27.997 1.00 25.25 238 SER A CA 1
ATOM 1874 C C . SER A 1 238 ? -14.877 61.272 29.274 1.00 25.25 238 SER A C 1
ATOM 1876 O O . SER A 1 238 ? -15.397 61.278 30.382 1.00 25.25 238 SER A O 1
ATOM 1878 N N . ASP A 1 239 ? -13.568 61.121 29.042 1.00 25.33 239 ASP A N 1
ATOM 1879 C CA . ASP A 1 239 ? -12.412 61.405 29.906 1.00 25.33 239 ASP A CA 1
ATOM 1880 C C . ASP A 1 239 ? -11.925 60.377 30.951 1.00 25.33 239 ASP A C 1
ATOM 1882 O O . ASP A 1 239 ? -12.455 60.215 32.044 1.00 25.33 239 ASP A O 1
ATOM 1886 N N . GLY A 1 240 ? -10.808 59.727 30.611 1.00 24.47 240 GLY A N 1
ATOM 1887 C CA . GLY A 1 240 ? -9.503 60.160 31.120 1.00 24.47 240 GLY A CA 1
ATOM 1888 C C . GLY A 1 240 ? -9.229 60.139 32.632 1.00 24.47 240 GLY A C 1
ATOM 1889 O O . GLY A 1 240 ? -9.496 61.098 33.341 1.00 24.47 240 GLY A O 1
ATOM 1890 N N . SER A 1 241 ? -8.395 59.162 33.013 1.00 26.39 241 SER A N 1
ATOM 1891 C CA . SER A 1 241 ? -7.196 59.342 33.858 1.00 26.39 241 SER A CA 1
ATOM 1892 C C . SER A 1 241 ? -7.243 58.995 35.364 1.00 26.39 241 SER A C 1
ATOM 1894 O O . SER A 1 241 ? -7.911 59.623 36.175 1.00 26.39 241 SER A O 1
ATOM 1896 N N . GLN A 1 242 ? -6.314 58.082 35.695 1.00 28.03 242 GLN A N 1
ATOM 1897 C CA . GLN A 1 242 ? -5.455 57.995 36.893 1.00 28.03 242 GLN A CA 1
ATOM 1898 C C . GLN A 1 242 ? -5.917 57.257 38.172 1.00 28.03 242 GLN A C 1
ATOM 1900 O O . GLN A 1 242 ? -6.433 57.831 39.118 1.00 28.03 242 GLN A O 1
ATOM 1905 N N . SER A 1 243 ? -5.499 55.982 38.230 1.00 29.09 243 SER A N 1
ATOM 1906 C CA . SER A 1 243 ? -4.394 55.462 39.071 1.00 29.09 243 SER A CA 1
ATOM 1907 C C . SER A 1 243 ? -4.465 55.581 40.604 1.00 29.09 243 SER A C 1
ATOM 1909 O O . SER A 1 243 ? -4.190 56.643 41.154 1.00 29.09 243 SER A O 1
ATOM 1911 N N . ALA A 1 244 ? -4.554 54.425 41.283 1.00 28.94 244 ALA A N 1
ATOM 1912 C CA . ALA A 1 244 ? -3.816 54.136 42.524 1.00 28.94 244 ALA A CA 1
ATOM 1913 C C . ALA A 1 244 ? -3.698 52.610 42.788 1.00 28.94 244 ALA A C 1
ATOM 1915 O O . ALA A 1 244 ? -4.699 51.924 42.959 1.00 28.94 244 ALA A O 1
ATOM 1916 N N . ASN A 1 245 ? -2.455 52.113 42.822 1.00 34.16 245 ASN A N 1
ATOM 1917 C CA . ASN A 1 245 ? -1.988 50.787 43.291 1.00 34.16 245 ASN A CA 1
ATOM 1918 C C . ASN A 1 245 ? -2.140 50.658 44.836 1.00 34.16 245 ASN A C 1
ATOM 1920 O O . ASN A 1 245 ? -2.237 51.719 45.462 1.00 34.16 245 ASN A O 1
ATOM 1924 N N . PRO A 1 246 ? -2.069 49.467 45.499 1.00 39.75 246 PRO A N 1
ATOM 1925 C CA . PRO A 1 246 ? -0.987 48.478 45.320 1.00 39.75 246 PRO A CA 1
ATOM 1926 C C . PRO A 1 246 ? -1.312 46.970 45.529 1.00 39.75 246 PRO A C 1
ATOM 1928 O O . PRO A 1 246 ? -2.341 46.594 46.069 1.00 39.75 246 PRO A O 1
ATOM 1931 N N . ALA A 1 247 ? -0.346 46.143 45.100 1.00 32.12 247 ALA A N 1
ATOM 1932 C CA . ALA A 1 247 ? 0.097 44.833 45.610 1.00 32.12 247 ALA A CA 1
ATOM 1933 C C . ALA A 1 247 ? -0.912 43.877 46.286 1.00 32.12 247 ALA A C 1
ATOM 1935 O O . ALA A 1 247 ? -1.311 44.095 47.427 1.00 32.12 247 ALA A O 1
ATOM 1936 N N . ASN A 1 248 ? -1.144 42.720 45.652 1.00 32.00 248 ASN A N 1
ATOM 1937 C CA . ASN A 1 248 ? -1.326 41.462 46.375 1.00 32.00 248 ASN A CA 1
ATOM 1938 C C . ASN A 1 248 ? -0.713 40.301 45.572 1.00 32.00 248 ASN A C 1
ATOM 1940 O O . ASN A 1 248 ? -0.922 40.191 44.363 1.00 32.00 248 ASN A O 1
ATOM 1944 N N . GLU A 1 249 ? 0.095 39.501 46.254 1.00 32.44 249 GLU A N 1
ATOM 1945 C CA . GLU A 1 249 ? 0.711 38.255 45.789 1.00 32.44 249 GLU A CA 1
ATOM 1946 C C . GLU A 1 249 ? -0.378 37.219 45.448 1.00 32.44 249 GLU A C 1
ATOM 1948 O O . GLU A 1 249 ? -1.420 37.211 46.107 1.00 32.44 249 GLU A O 1
ATOM 1953 N N . PRO A 1 250 ? -0.170 36.311 44.481 1.00 38.00 250 PRO A N 1
ATOM 1954 C CA . PRO A 1 250 ? -0.843 35.023 44.512 1.00 38.00 250 PRO A CA 1
ATOM 1955 C C . PRO A 1 250 ? 0.086 33.971 45.122 1.00 38.00 250 PRO A C 1
ATOM 1957 O O . PRO A 1 250 ? 1.158 33.678 44.591 1.00 38.00 250 PRO A O 1
ATOM 1960 N N . GLU A 1 251 ? -0.363 33.447 46.260 1.00 37.50 251 GLU A N 1
ATOM 1961 C CA . GLU A 1 251 ? 0.173 32.280 46.948 1.00 37.50 251 GLU A CA 1
ATOM 1962 C C . GLU A 1 251 ? 0.232 31.049 46.030 1.00 37.50 251 GLU A C 1
ATOM 1964 O O . GLU A 1 251 ? -0.560 30.878 45.099 1.00 37.50 251 GLU A O 1
ATOM 1969 N N . GLU A 1 252 ? 1.209 30.201 46.327 1.00 34.12 252 GLU A N 1
ATOM 1970 C CA . GLU A 1 252 ? 1.423 28.884 45.747 1.00 34.12 252 GLU A CA 1
ATOM 1971 C C . GLU A 1 252 ? 0.327 27.884 46.176 1.00 34.12 252 GLU A C 1
ATOM 1973 O O . GLU A 1 252 ? -0.249 27.992 47.257 1.00 34.12 252 GLU A O 1
ATOM 1978 N N . ASP A 1 253 ? 0.186 26.840 45.353 1.00 36.00 253 ASP A N 1
ATOM 1979 C CA . ASP A 1 253 ? -0.199 25.467 45.721 1.00 36.00 253 ASP A CA 1
ATOM 1980 C C . ASP A 1 253 ? -1.690 25.054 45.656 1.00 36.00 253 ASP A C 1
ATOM 1982 O O . ASP A 1 253 ? -2.413 25.029 46.644 1.00 36.00 253 ASP A O 1
ATOM 1986 N N . GLU A 1 254 ? -2.107 24.536 44.494 1.00 34.22 254 GLU A N 1
ATOM 1987 C CA . GLU A 1 254 ? -2.755 23.217 44.451 1.00 34.22 254 GLU A CA 1
ATOM 1988 C C . GLU A 1 254 ? -2.128 22.404 43.313 1.00 34.22 254 GLU A C 1
ATOM 1990 O O . GLU A 1 254 ? -2.315 22.671 42.123 1.00 34.22 254 GLU A O 1
ATOM 1995 N N . GLY A 1 255 ? -1.301 21.440 43.715 1.00 34.91 255 GLY A N 1
ATOM 1996 C CA . GLY A 1 255 ? -0.463 20.638 42.847 1.00 34.91 255 GLY A CA 1
ATOM 1997 C C . GLY A 1 255 ? -1.208 19.926 41.721 1.00 34.91 255 GLY A C 1
ATOM 1998 O O . GLY A 1 255 ? -2.304 19.382 41.883 1.00 34.91 255 GLY A O 1
ATOM 1999 N N . LEU A 1 256 ? -0.518 19.842 40.580 1.00 40.53 256 LEU A N 1
ATOM 2000 C CA . LEU A 1 256 ? -0.718 18.766 39.622 1.00 40.53 256 LEU A CA 1
ATOM 2001 C C . LEU A 1 256 ? -0.736 17.455 40.406 1.00 40.53 256 LEU A C 1
ATOM 2003 O O . LEU A 1 256 ? 0.285 17.041 40.956 1.00 40.53 256 LEU A O 1
ATOM 2007 N N . LYS A 1 257 ? -1.907 16.818 40.478 1.00 42.09 257 LYS A N 1
ATOM 2008 C CA . LYS A 1 257 ? -2.003 15.442 40.957 1.00 42.09 257 LYS A CA 1
ATOM 2009 C C . LYS A 1 257 ? -0.991 14.637 40.136 1.00 42.09 257 LYS A C 1
ATOM 2011 O O . LYS A 1 257 ? -1.128 14.631 38.909 1.00 42.09 257 LYS A O 1
ATOM 2016 N N . PRO A 1 258 ? 0.024 14.010 40.758 1.00 44.97 258 PRO A N 1
ATOM 2017 C CA . PRO A 1 258 ? 0.887 13.104 40.026 1.00 44.97 258 PRO A CA 1
ATOM 2018 C C . PRO A 1 258 ? -0.011 12.049 39.386 1.00 44.97 258 PRO A C 1
ATOM 2020 O O . PRO A 1 258 ? -0.995 11.600 39.990 1.00 44.97 258 PRO A O 1
ATOM 2023 N N . ILE A 1 259 ? 0.288 11.721 38.132 1.00 43.16 259 ILE A N 1
ATOM 2024 C CA . ILE A 1 259 ? -0.365 10.619 37.440 1.00 43.16 259 ILE A CA 1
ATOM 2025 C C . ILE A 1 259 ? -0.254 9.410 38.379 1.00 43.16 259 ILE A C 1
ATOM 2027 O O . ILE A 1 259 ? 0.831 9.150 38.896 1.00 43.16 259 ILE A O 1
ATOM 2031 N N . PRO A 1 260 ? -1.352 8.702 38.693 1.00 51.06 260 PRO A N 1
ATOM 2032 C CA . PRO A 1 260 ? -1.272 7.578 39.613 1.00 51.06 260 PRO A CA 1
ATOM 2033 C C . PRO A 1 260 ? -0.219 6.581 39.111 1.00 51.06 260 PRO A C 1
ATOM 2035 O O . PRO A 1 260 ? -0.274 6.200 37.944 1.00 51.06 260 PRO A O 1
ATOM 2038 N N . ASP A 1 261 ? 0.685 6.118 39.987 1.00 41.78 261 ASP A N 1
ATOM 2039 C CA . ASP A 1 261 ? 1.817 5.199 39.709 1.00 41.78 261 ASP A CA 1
ATOM 2040 C C . ASP A 1 261 ? 1.456 3.953 38.869 1.00 41.78 261 ASP A C 1
ATOM 2042 O O . ASP A 1 261 ? 2.324 3.251 38.347 1.00 41.78 261 ASP A O 1
ATOM 2046 N N . ARG A 1 262 ? 0.163 3.636 38.751 1.00 43.50 262 ARG A N 1
ATOM 2047 C CA . ARG A 1 262 ? -0.382 2.576 37.899 1.00 43.50 262 ARG A CA 1
ATOM 2048 C C . ARG A 1 262 ? -0.395 2.951 36.410 1.00 43.50 262 ARG A C 1
ATOM 2050 O O . ARG A 1 262 ? -0.133 2.079 35.589 1.00 43.50 262 ARG A O 1
ATOM 2057 N N . LEU A 1 263 ? -0.665 4.213 36.066 1.00 40.25 263 LEU A N 1
ATOM 2058 C CA . LEU A 1 263 ? -0.674 4.716 34.689 1.00 40.25 263 LEU A CA 1
ATOM 2059 C C . LEU A 1 263 ? 0.750 4.938 34.159 1.00 40.25 263 LEU A C 1
ATOM 2061 O O . LEU A 1 263 ? 1.007 4.651 32.997 1.00 40.25 263 LEU A O 1
ATOM 2065 N N . GLU A 1 264 ? 1.693 5.364 35.003 1.00 41.12 264 GLU A N 1
ATOM 2066 C CA . GLU A 1 264 ? 3.106 5.498 34.608 1.00 41.12 264 GLU A CA 1
ATOM 2067 C C . GLU A 1 264 ? 3.737 4.131 34.310 1.00 41.12 264 GLU A C 1
ATOM 2069 O O . GLU A 1 264 ? 4.480 3.965 33.342 1.00 41.12 264 GLU A O 1
ATOM 2074 N N . ARG A 1 265 ? 3.355 3.103 35.080 1.00 42.22 265 ARG A N 1
ATOM 2075 C CA . ARG A 1 265 ? 3.760 1.713 34.830 1.00 42.22 265 ARG A CA 1
ATOM 2076 C C . ARG A 1 265 ? 3.106 1.112 33.579 1.00 42.22 265 ARG A C 1
ATOM 2078 O O . ARG A 1 265 ? 3.677 0.199 32.988 1.00 42.22 265 ARG A O 1
ATOM 2085 N N . TRP A 1 266 ? 1.929 1.607 33.192 1.00 32.06 266 TRP A N 1
ATOM 2086 C CA . TRP A 1 266 ? 1.197 1.190 31.991 1.00 32.06 266 TRP A CA 1
ATOM 2087 C C . TRP A 1 266 ? 1.752 1.878 30.730 1.00 32.06 266 TRP A C 1
ATOM 2089 O O . TRP A 1 266 ? 2.088 1.198 29.766 1.00 32.06 266 TRP A O 1
ATOM 2099 N N . LEU A 1 267 ? 1.999 3.193 30.778 1.00 35.16 267 LEU A N 1
ATOM 2100 C CA . LEU A 1 267 ? 2.609 3.971 29.689 1.00 35.16 267 LEU A CA 1
ATOM 2101 C C . LEU A 1 267 ? 4.082 3.601 29.445 1.00 35.16 267 LEU A C 1
ATOM 2103 O O . LEU A 1 267 ? 4.509 3.516 28.296 1.00 35.16 267 LEU A O 1
ATOM 2107 N N . GLY A 1 268 ? 4.848 3.297 30.500 1.00 37.78 268 GLY A N 1
ATOM 2108 C CA . GLY A 1 268 ? 6.233 2.826 30.370 1.00 37.78 268 GLY A CA 1
ATOM 2109 C C . GLY A 1 268 ? 6.353 1.440 29.722 1.00 37.78 268 GLY A C 1
ATOM 2110 O O . GLY A 1 268 ? 7.298 1.193 28.975 1.00 37.78 268 GLY A O 1
ATOM 2111 N N . LYS A 1 269 ? 5.373 0.552 29.952 1.00 38.34 269 LYS A N 1
ATOM 2112 C CA . LYS A 1 269 ? 5.303 -0.765 29.297 1.00 38.34 269 LYS A CA 1
ATOM 2113 C C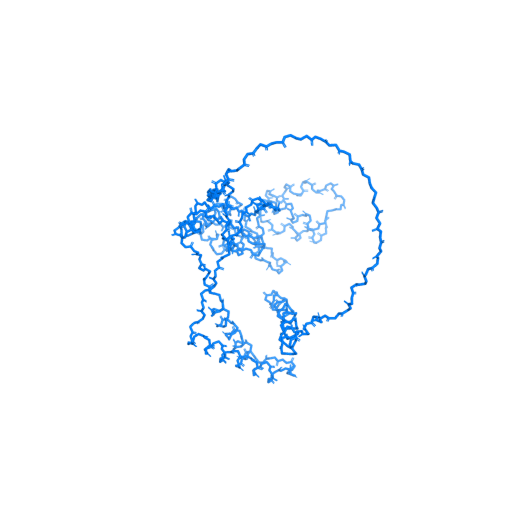 . LYS A 1 269 ? 4.838 -0.671 27.845 1.00 38.34 269 LYS A C 1
ATOM 2115 O O . LYS A 1 269 ? 5.358 -1.407 27.018 1.00 38.34 269 LYS A O 1
ATOM 2120 N N . ILE A 1 270 ? 3.930 0.251 27.518 1.00 38.97 270 ILE A N 1
ATOM 2121 C CA . ILE A 1 270 ? 3.510 0.510 26.130 1.00 38.97 270 ILE A CA 1
ATOM 2122 C C . ILE A 1 270 ? 4.666 1.090 25.305 1.00 38.97 270 ILE A C 1
ATOM 2124 O O . ILE A 1 270 ? 4.882 0.652 24.180 1.00 38.97 270 ILE A O 1
ATOM 2128 N N . GLY A 1 271 ? 5.454 2.013 25.872 1.00 34.91 271 GLY A N 1
ATOM 2129 C CA . GLY A 1 271 ? 6.600 2.617 25.181 1.00 34.91 271 GLY A CA 1
ATOM 2130 C C . GLY A 1 271 ? 7.702 1.612 24.829 1.00 34.91 271 GLY A C 1
ATOM 2131 O O . GLY A 1 271 ? 8.143 1.567 23.685 1.00 34.91 271 GLY A O 1
ATOM 2132 N N . GLN A 1 272 ? 8.090 0.747 25.774 1.00 38.50 272 GLN A N 1
ATOM 2133 C CA . GLN A 1 272 ? 9.106 -0.285 25.513 1.00 38.50 272 GLN A CA 1
ATOM 2134 C C . GLN A 1 272 ? 8.601 -1.394 24.579 1.00 38.50 272 GLN A C 1
ATOM 2136 O O . GLN A 1 272 ? 9.376 -1.923 23.790 1.00 38.50 272 GLN A O 1
ATOM 2141 N N . ARG A 1 273 ? 7.303 -1.719 24.626 1.00 41.59 273 ARG A N 1
ATOM 2142 C CA . ARG A 1 273 ? 6.676 -2.751 23.786 1.00 41.59 273 ARG A CA 1
ATOM 2143 C C . ARG A 1 273 ? 6.445 -2.264 22.347 1.00 41.59 273 ARG A C 1
ATOM 2145 O O . ARG A 1 273 ? 6.605 -3.045 21.420 1.00 41.59 273 ARG A O 1
ATOM 2152 N N . ALA A 1 274 ? 6.196 -0.967 22.139 1.00 35.72 274 ALA A N 1
ATOM 2153 C CA . ALA A 1 274 ? 6.129 -0.358 20.808 1.00 35.72 274 ALA A CA 1
ATOM 2154 C C . ALA A 1 274 ? 7.499 -0.309 20.102 1.00 35.72 274 ALA A C 1
ATOM 2156 O O . ALA A 1 274 ? 7.582 -0.626 18.917 1.00 35.72 274 ALA A O 1
ATOM 2157 N N . GLU A 1 275 ? 8.585 0.020 20.815 1.00 33.56 275 GLU A N 1
ATOM 2158 C CA . GLU A 1 275 ? 9.944 -0.032 20.245 1.00 33.56 275 GLU A CA 1
ATOM 2159 C C . GLU A 1 275 ? 10.385 -1.472 19.930 1.00 33.56 275 GLU A C 1
ATOM 2161 O O . GLU A 1 275 ? 11.065 -1.703 18.929 1.00 33.56 275 GLU A O 1
ATOM 2166 N N . TRP A 1 276 ? 9.947 -2.452 20.727 1.00 35.84 276 TRP A N 1
ATOM 2167 C CA . TRP A 1 276 ? 10.222 -3.870 20.476 1.00 35.84 276 TRP A CA 1
ATOM 2168 C C . TRP A 1 276 ? 9.448 -4.420 19.269 1.00 35.84 276 TRP A C 1
ATOM 2170 O O . TRP A 1 276 ? 10.048 -5.069 18.417 1.00 35.84 276 TRP A O 1
ATOM 2180 N N . ILE A 1 277 ? 8.159 -4.084 19.127 1.00 41.97 277 ILE A N 1
ATOM 2181 C CA . ILE A 1 277 ? 7.323 -4.476 17.975 1.00 41.97 277 ILE A CA 1
ATOM 2182 C C . ILE A 1 277 ? 7.866 -3.882 16.669 1.00 41.97 277 ILE A C 1
ATOM 2184 O O . ILE A 1 277 ? 7.891 -4.567 15.650 1.00 41.97 277 ILE A O 1
ATOM 2188 N N . VAL A 1 278 ? 8.352 -2.635 16.683 1.00 43.06 278 VAL A N 1
ATOM 2189 C CA . VAL A 1 278 ? 8.977 -2.014 15.501 1.00 43.06 278 VAL A CA 1
ATOM 2190 C C . VAL A 1 278 ? 10.295 -2.708 15.139 1.00 43.06 278 VAL A C 1
ATOM 2192 O O . VAL A 1 278 ? 10.535 -2.967 13.960 1.00 43.06 278 VAL A O 1
ATOM 2195 N N . CYS A 1 279 ? 11.121 -3.070 16.124 1.00 37.97 279 CYS A N 1
ATOM 2196 C CA . CYS A 1 279 ? 12.356 -3.825 15.891 1.00 37.97 279 CYS A CA 1
ATOM 2197 C C . CYS A 1 279 ? 12.093 -5.252 15.383 1.00 37.97 279 CYS A C 1
ATOM 2199 O O . CYS A 1 279 ? 12.798 -5.705 14.483 1.00 37.97 279 CYS A O 1
ATOM 2201 N N . LEU A 1 280 ? 11.062 -5.935 15.889 1.00 38.66 280 LEU A N 1
ATOM 2202 C CA . LEU A 1 280 ? 10.704 -7.291 15.462 1.00 38.66 280 LEU A CA 1
ATOM 2203 C C . LEU A 1 280 ? 10.052 -7.299 14.068 1.00 38.66 280 LEU A C 1
ATOM 2205 O O . LEU A 1 280 ? 10.408 -8.130 13.238 1.00 38.66 280 LEU A O 1
ATOM 2209 N N . LYS A 1 281 ? 9.191 -6.319 13.742 1.00 42.38 281 LYS A N 1
ATOM 2210 C CA . LYS A 1 281 ? 8.674 -6.119 12.369 1.00 42.38 281 LYS A CA 1
ATOM 2211 C C . LYS A 1 281 ? 9.790 -5.780 11.380 1.00 42.38 281 LYS A C 1
ATOM 2213 O O . LYS A 1 281 ? 9.756 -6.255 10.248 1.00 42.38 281 LYS A O 1
ATOM 2218 N N . ALA A 1 282 ? 10.784 -4.988 11.791 1.00 41.16 282 ALA A N 1
ATOM 2219 C CA . ALA A 1 282 ? 11.947 -4.679 10.959 1.00 41.16 282 ALA A CA 1
ATOM 2220 C C . ALA A 1 282 ? 12.858 -5.902 10.745 1.00 41.16 282 ALA A C 1
ATOM 2222 O O . ALA A 1 282 ? 13.377 -6.075 9.645 1.00 41.16 282 ALA A O 1
ATOM 2223 N N . ALA A 1 283 ? 13.011 -6.764 11.757 1.00 39.59 283 ALA A N 1
ATOM 2224 C CA . ALA A 1 283 ? 13.746 -8.023 11.643 1.00 39.59 283 ALA A CA 1
ATOM 2225 C C . ALA A 1 283 ? 13.008 -9.034 10.745 1.00 39.59 283 ALA A C 1
ATOM 2227 O O . ALA A 1 283 ? 13.593 -9.549 9.799 1.00 39.59 283 ALA A O 1
ATOM 2228 N N . ARG A 1 284 ? 11.694 -9.210 10.934 1.00 39.53 284 ARG A N 1
ATOM 2229 C CA . ARG A 1 284 ? 10.862 -10.123 10.133 1.00 39.53 284 ARG A CA 1
ATOM 2230 C C . ARG A 1 284 ? 10.715 -9.678 8.671 1.00 39.53 284 ARG A C 1
ATOM 2232 O O . ARG A 1 284 ? 10.670 -10.520 7.783 1.00 39.53 284 ARG A O 1
ATOM 2239 N N . MET A 1 285 ? 10.727 -8.370 8.384 1.00 41.00 285 MET A N 1
ATOM 2240 C CA . MET A 1 285 ? 10.820 -7.869 7.000 1.00 41.00 285 MET A CA 1
ATOM 2241 C C . MET A 1 285 ? 12.207 -8.052 6.365 1.00 41.00 285 MET A C 1
ATOM 2243 O O . MET A 1 285 ? 12.310 -8.045 5.141 1.00 41.00 285 MET A O 1
ATOM 2247 N N . ALA A 1 286 ? 13.268 -8.214 7.160 1.00 39.75 286 ALA A N 1
ATOM 2248 C CA . ALA A 1 286 ? 14.610 -8.500 6.652 1.00 39.75 286 ALA A CA 1
ATOM 2249 C C . ALA A 1 286 ? 14.853 -10.001 6.405 1.00 39.75 286 ALA A C 1
ATOM 2251 O O . ALA A 1 286 ? 15.779 -10.339 5.677 1.00 39.75 286 ALA A O 1
ATOM 2252 N N . GLU A 1 287 ? 14.025 -10.877 6.981 1.00 35.34 287 GLU A N 1
ATOM 2253 C CA . GLU A 1 287 ? 14.160 -12.343 6.921 1.00 35.34 287 GLU A CA 1
ATOM 2254 C C . GLU A 1 287 ? 13.205 -13.004 5.903 1.00 35.34 287 GLU A C 1
ATOM 2256 O O . GLU A 1 287 ? 13.371 -14.168 5.552 1.00 35.34 287 GLU A O 1
ATOM 2261 N N . ILE A 1 288 ? 12.237 -12.240 5.373 1.00 41.62 288 ILE A N 1
ATOM 2262 C CA . ILE A 1 288 ? 11.331 -12.631 4.270 1.00 41.62 288 ILE A CA 1
ATOM 2263 C C . ILE A 1 288 ? 11.901 -12.218 2.884 1.00 41.62 288 ILE A C 1
ATOM 2265 O O . ILE A 1 288 ? 11.223 -12.320 1.863 1.00 41.62 288 ILE A O 1
ATOM 2269 N N . ARG A 1 289 ? 13.167 -11.787 2.811 1.00 35.56 289 ARG A N 1
ATOM 2270 C CA . ARG A 1 289 ? 13.870 -11.407 1.570 1.00 35.56 289 ARG A CA 1
ATOM 2271 C C . ARG A 1 289 ? 15.099 -12.283 1.347 1.00 35.56 289 ARG A C 1
ATOM 2273 O O . ARG A 1 289 ? 15.377 -12.604 0.172 1.00 35.56 289 ARG A O 1
#

Foldseek 3Di:
DDPLLVLLLQQAPDPVQSVVLCVVCVPPPDDDSVNSNCSSCVQWAACLFLLNLQCDPVNCVVVVWDFTDRPPDPGPRGITNHVVSSVVSSVVVQVVVVVVLVVVQAQDEAEDQDDPPCPQPQWDFDFFDFDDQDPVLVVLLVVLVVVLVVLCVVCVVPPDDDPVSVVSNVVSVVSNVVSVPGDGHGDPVQRNQWYKYWHGDSRNDIDIGTGIGHPVSDDPPPPPPPPPDDDDDDDDDDDDDDDDDDDDDDDDDDDDPPDPPVVVVVVVVVVVVVVVVVVVVVVVVVVVD

Secondary structure (DSSP, 8-state):
--HHHHHHHTT---HHHHHHHHHHHTT-S---HHHHHHHHSTTSEETTSHHHHHH-HHHHHHTT--EE--SSS--SS-EES-HHHHHHHHHHHHHHHHHHHHHHT-SEEEE-S---TTTTTTPEEPPPEEPPPPHHHHHHHHHHHHHHHHHHHHHTT-SS--HHHHHHHHHHHHHHHHHH-PPEE--TTTTTTEEEEEEE-TTS-EEEEEEEE-GGGSPP----------------------------PPPP----PPPPHHHHHHHHHHHHHHHHHHHHHHHHHHH--

Sequence (289 aa):
MTLDQLMAFTVNPDHERQAQVWEAIKDSYSTQPYQIRRMLTEDAVQASDKRAQFIGIDAYVEAGGTVMRDLFESDDGGWLENIGLVDMLVTEKLNEEAEVLRAEGWKWIEVGLDFPYGHTYGLRRVFGEQEPLTDEQEDSREALQAELDKLEAEYADAPELPDEIDARLGEIETAIDAIDDRPMVYDAEDVPRAGAFLSVSPGGNLHVERGFVRPEDELPVEPEADETETSGTGETESDGSQSANPANEPEEDEGLKPIPDRLERWLGKIGQRAEWIVCLKAARMAEIR